Protein AF-A0A840YK85-F1 (afdb_monomer)

Mean predicted aligned error: 8.64 Å

Foldseek 3Di:
DQDLVNQLVVCLQVVLVVDVPSDDDPVVVVVSSVVSVVCVVLPPQDAADPLLLVLLCVLQDAAQAWDQDPVRFTAHQSGDGDPPRDHGHGHDNVVSSVSVRVLLSVLLVLCSVQAGDADSLLSSLSSSVCSVPPSVDVNPDPLSVCRNVVVLVVSLVRLCVQQDDPNHGDPSSNVSSVSSSVSRPDDD

Radius of gyration: 19.39 Å; Cα contacts (8 Å, |Δi|>4): 232; chains: 1; bounding box: 55×37×45 Å

Organism: NCBI:txid643568

Structure (mmCIF, N/CA/C/O backbone):
data_AF-A0A840YK85-F1
#
_entry.id   AF-A0A840YK85-F1
#
loop_
_atom_site.group_PDB
_atom_site.id
_atom_site.type_symbol
_atom_site.label_atom_id
_atom_site.label_alt_id
_atom_site.label_comp_id
_atom_site.label_asym_id
_atom_site.label_entity_id
_atom_site.label_seq_id
_atom_site.pdbx_PDB_ins_code
_atom_site.Cartn_x
_atom_site.Cartn_y
_atom_site.Cartn_z
_atom_site.occupancy
_atom_site.B_iso_or_equiv
_atom_site.auth_seq_id
_atom_site.auth_comp_id
_atom_site.auth_asym_id
_atom_site.auth_atom_id
_atom_site.pdbx_PDB_model_num
ATOM 1 N N . MET A 1 1 ? 10.871 15.500 -0.531 1.00 45.03 1 MET A N 1
ATOM 2 C CA . MET A 1 1 ? 12.024 15.081 -1.355 1.00 45.03 1 MET A CA 1
ATOM 3 C C . MET A 1 1 ? 13.286 15.278 -0.544 1.00 45.03 1 MET A C 1
ATOM 5 O O . MET A 1 1 ? 13.611 16.413 -0.218 1.00 45.03 1 MET A O 1
ATOM 9 N N . THR A 1 2 ? 13.949 14.188 -0.173 1.00 48.25 2 THR A N 1
ATOM 10 C CA . THR A 1 2 ? 15.285 14.245 0.430 1.00 48.25 2 THR A CA 1
ATOM 11 C C . THR A 1 2 ? 16.286 14.537 -0.692 1.00 48.25 2 THR A C 1
ATOM 13 O O . THR A 1 2 ? 16.266 13.845 -1.706 1.00 48.25 2 THR A O 1
ATOM 16 N N . THR A 1 3 ? 17.087 15.595 -0.575 1.00 66.62 3 THR A N 1
ATOM 17 C CA . THR A 1 3 ? 18.032 16.010 -1.630 1.00 66.62 3 THR A CA 1
ATOM 18 C C . THR A 1 3 ? 19.243 15.074 -1.703 1.00 66.62 3 THR A C 1
ATOM 20 O O . THR A 1 3 ? 19.569 14.416 -0.711 1.00 66.62 3 THR A O 1
ATOM 23 N N . ARG A 1 4 ? 19.972 15.068 -2.832 1.00 63.91 4 ARG A N 1
ATOM 24 C CA . ARG A 1 4 ? 21.289 14.416 -2.988 1.00 63.91 4 ARG A CA 1
ATOM 25 C C . ARG A 1 4 ? 22.185 14.570 -1.765 1.00 63.91 4 ARG A C 1
ATOM 27 O O . ARG A 1 4 ? 22.783 13.605 -1.295 1.00 63.91 4 ARG A O 1
ATOM 34 N N . GLN A 1 5 ? 22.253 15.801 -1.261 1.00 63.50 5 GLN A N 1
ATOM 35 C CA . GLN A 1 5 ? 23.094 16.175 -0.135 1.00 63.50 5 GLN A CA 1
ATOM 36 C C . GLN A 1 5 ? 22.594 15.535 1.162 1.00 63.50 5 GLN A C 1
ATOM 38 O O . GLN A 1 5 ? 23.373 14.921 1.877 1.00 63.50 5 GLN A O 1
ATOM 43 N N . GLN A 1 6 ? 21.286 15.580 1.420 1.00 65.19 6 GLN A N 1
ATOM 44 C CA . GLN A 1 6 ? 20.696 14.965 2.610 1.00 65.19 6 GLN A CA 1
ATOM 45 C C . GLN A 1 6 ? 20.844 13.439 2.621 1.00 65.19 6 GLN A C 1
ATOM 47 O O . GLN A 1 6 ? 21.035 12.852 3.684 1.00 65.19 6 GLN A O 1
ATOM 52 N N . PHE A 1 7 ? 20.783 12.786 1.456 1.00 67.69 7 PHE A N 1
ATOM 53 C CA . PHE A 1 7 ? 21.090 11.3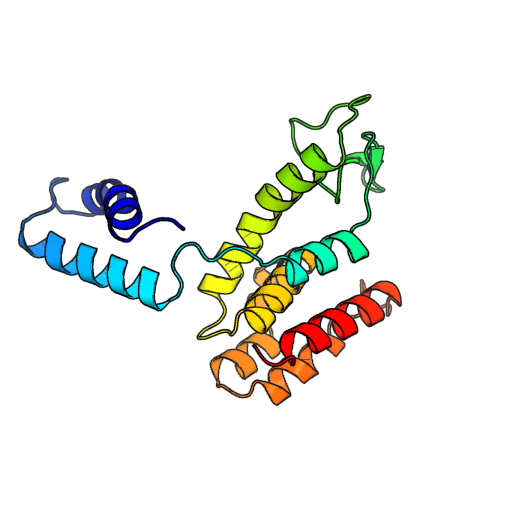62 1.355 1.00 67.69 7 PHE A CA 1
ATOM 54 C C . PHE A 1 7 ? 22.568 11.105 1.654 1.00 67.69 7 PHE A C 1
ATOM 56 O O . PHE A 1 7 ? 22.866 10.321 2.552 1.00 67.69 7 PHE A O 1
ATOM 63 N N . ALA A 1 8 ? 23.485 11.802 0.972 1.00 67.56 8 ALA A N 1
ATOM 64 C CA . ALA A 1 8 ? 24.927 11.664 1.189 1.00 67.56 8 ALA A CA 1
ATOM 65 C C . ALA A 1 8 ? 25.317 11.861 2.669 1.00 67.56 8 ALA A C 1
ATOM 67 O O . ALA A 1 8 ? 26.067 11.055 3.226 1.00 67.56 8 ALA A O 1
ATOM 68 N N . ASP A 1 9 ? 24.732 12.861 3.329 1.00 71.75 9 ASP A N 1
ATOM 69 C CA . ASP A 1 9 ? 24.950 13.151 4.747 1.00 71.75 9 ASP A CA 1
ATOM 70 C C . ASP A 1 9 ? 24.407 12.032 5.661 1.00 71.75 9 ASP A C 1
ATOM 72 O O . ASP A 1 9 ? 25.013 11.718 6.687 1.00 71.75 9 ASP A O 1
ATOM 76 N N . ALA A 1 10 ? 23.304 11.376 5.279 1.00 68.62 10 ALA A N 1
ATOM 77 C CA . ALA A 1 10 ? 22.691 10.287 6.043 1.00 68.62 10 ALA A CA 1
ATOM 78 C C . ALA A 1 10 ? 23.433 8.940 5.919 1.00 68.62 10 ALA A C 1
ATOM 80 O O . ALA A 1 10 ? 23.442 8.150 6.868 1.00 68.62 10 ALA A O 1
ATOM 81 N N . ILE A 1 11 ? 24.060 8.649 4.772 1.00 71.88 11 ILE A N 1
ATOM 82 C CA . ILE A 1 11 ? 24.809 7.395 4.550 1.00 71.88 11 ILE A CA 1
ATOM 83 C C . ILE A 1 11 ? 26.288 7.475 4.944 1.00 71.88 11 ILE A C 1
ATOM 85 O O . ILE A 1 11 ? 26.863 6.446 5.311 1.00 71.88 11 ILE A O 1
ATOM 89 N N . ALA A 1 12 ? 26.906 8.660 4.947 1.00 72.12 12 ALA A N 1
ATOM 90 C CA . ALA A 1 12 ? 28.319 8.821 5.302 1.00 72.12 12 ALA A CA 1
ATOM 91 C C . ALA A 1 12 ? 28.707 8.220 6.679 1.00 72.12 12 ALA A C 1
ATOM 93 O O . ALA A 1 12 ? 29.745 7.558 6.757 1.00 72.12 12 ALA A O 1
ATOM 94 N N . PRO A 1 13 ? 27.903 8.340 7.759 1.00 74.06 13 PRO A N 1
ATOM 95 C CA . PRO A 1 13 ? 28.216 7.703 9.042 1.00 74.06 13 PRO A CA 1
ATOM 96 C C . PRO A 1 13 ? 28.215 6.169 8.980 1.00 74.06 13 PRO A C 1
ATOM 98 O O . PRO A 1 13 ? 29.058 5.528 9.604 1.00 74.06 13 PRO A O 1
ATOM 101 N N . LYS A 1 14 ? 27.302 5.569 8.201 1.00 70.50 14 LYS A N 1
ATOM 102 C CA . LYS A 1 14 ? 27.226 4.109 8.016 1.00 70.50 14 LYS A CA 1
ATOM 103 C C . LYS A 1 14 ? 28.394 3.577 7.190 1.00 70.50 14 LYS A C 1
ATOM 105 O O . LYS A 1 14 ? 28.903 2.503 7.480 1.00 70.50 14 LYS A O 1
ATOM 110 N N . LEU A 1 15 ? 28.851 4.342 6.202 1.00 67.62 15 LEU A N 1
ATOM 111 C CA . LEU A 1 15 ? 30.009 3.973 5.389 1.00 67.62 15 LEU A CA 1
ATOM 112 C C . LEU A 1 15 ? 31.324 4.074 6.177 1.00 67.62 15 LEU A C 1
ATOM 114 O O . LEU A 1 15 ? 32.182 3.212 6.020 1.00 67.62 15 LEU A O 1
ATOM 118 N N . ARG A 1 16 ? 31.454 5.036 7.105 1.00 72.44 16 ARG A N 1
ATOM 119 C CA . ARG A 1 16 ? 32.604 5.108 8.034 1.00 72.44 16 ARG A CA 1
ATOM 120 C C . ARG A 1 16 ? 32.761 3.851 8.887 1.00 72.44 16 ARG A C 1
ATOM 122 O O . ARG A 1 16 ? 33.886 3.449 9.141 1.00 72.44 16 ARG A O 1
ATOM 129 N N . LEU A 1 17 ? 31.659 3.220 9.300 1.00 68.56 17 LEU A N 1
ATOM 130 C CA . LEU A 1 17 ? 31.683 1.971 10.079 1.00 68.56 17 LEU A CA 1
ATOM 131 C C . LEU A 1 17 ? 32.232 0.774 9.288 1.00 68.56 17 LEU A C 1
ATOM 133 O O . LEU A 1 17 ? 32.694 -0.190 9.892 1.00 68.56 17 LEU A O 1
ATOM 137 N N . LEU A 1 18 ? 32.175 0.833 7.957 1.00 64.75 18 LEU A N 1
ATOM 138 C CA . LEU A 1 18 ? 32.652 -0.219 7.058 1.00 64.75 18 LEU A CA 1
ATOM 139 C C . LEU A 1 18 ? 34.063 0.068 6.520 1.00 64.75 18 LEU A C 1
ATOM 141 O O . LEU A 1 18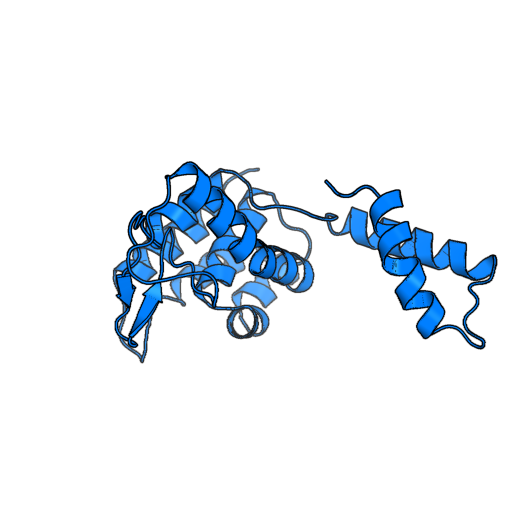 ? 34.715 -0.836 6.002 1.00 64.75 18 LEU A O 1
ATOM 145 N N . ALA A 1 19 ? 34.535 1.313 6.641 1.00 71.88 19 ALA A N 1
ATOM 146 C CA . ALA A 1 19 ? 35.841 1.737 6.161 1.00 71.88 19 ALA A CA 1
ATOM 147 C C . ALA A 1 19 ? 36.972 1.275 7.107 1.00 71.88 19 ALA A C 1
ATOM 149 O O . ALA A 1 19 ? 36.842 1.397 8.333 1.00 71.88 19 ALA A O 1
ATOM 150 N N . PRO A 1 20 ? 38.115 0.797 6.576 1.00 63.25 20 PRO A N 1
ATOM 151 C CA . PRO A 1 20 ? 39.277 0.447 7.388 1.00 63.25 20 PRO A CA 1
ATOM 152 C C . PRO A 1 20 ? 39.722 1.634 8.254 1.00 63.25 20 PRO A C 1
ATOM 154 O O . PRO A 1 20 ? 40.027 2.711 7.752 1.00 63.25 20 PRO A O 1
ATOM 157 N N . GLY A 1 21 ? 39.747 1.456 9.577 1.00 74.31 21 GLY A N 1
ATOM 158 C CA . GLY A 1 21 ? 40.148 2.518 10.509 1.00 74.31 21 GLY A CA 1
ATOM 159 C C . GLY A 1 21 ? 39.108 3.626 10.731 1.00 74.31 21 GLY A C 1
ATOM 160 O O . GLY A 1 21 ? 39.442 4.653 11.323 1.00 74.31 21 GLY A O 1
ATOM 161 N N . GLY A 1 22 ? 37.857 3.442 10.291 1.00 69.31 22 GLY A N 1
ATOM 162 C CA . GLY A 1 22 ? 36.739 4.330 10.631 1.00 69.31 22 GLY A CA 1
ATOM 163 C C . GLY A 1 22 ? 36.721 5.676 9.898 1.00 69.31 22 GLY A C 1
ATOM 164 O O . GLY A 1 22 ? 35.924 6.556 10.239 1.00 69.31 22 GLY A O 1
ATOM 165 N N . LYS A 1 23 ? 37.612 5.873 8.922 1.00 73.25 23 LYS A N 1
ATOM 166 C CA . LYS A 1 23 ? 37.774 7.134 8.192 1.00 73.25 23 LYS A CA 1
ATOM 167 C C . LYS A 1 23 ? 37.450 6.930 6.720 1.00 73.25 23 LYS A C 1
ATOM 169 O O . LYS A 1 23 ? 37.957 6.010 6.098 1.00 73.25 23 LYS A O 1
ATOM 174 N N . LEU A 1 24 ? 36.616 7.820 6.188 1.00 68.94 24 LEU A N 1
ATOM 175 C CA . LEU A 1 24 ? 36.430 7.962 4.747 1.00 68.94 24 LEU A CA 1
ATOM 176 C C . LEU A 1 24 ? 37.553 8.846 4.201 1.00 68.94 24 LEU A C 1
ATOM 178 O O . LEU A 1 24 ? 37.841 9.899 4.781 1.00 68.94 24 LEU A O 1
ATOM 182 N N . HIS A 1 25 ? 38.161 8.421 3.105 1.00 76.25 25 HIS A N 1
ATOM 183 C CA . HIS A 1 25 ? 39.203 9.142 2.387 1.00 76.25 25 HIS A CA 1
ATOM 184 C C . HIS A 1 25 ? 38.617 9.931 1.208 1.00 76.25 25 HIS A C 1
ATOM 186 O O . HIS A 1 25 ? 37.446 9.796 0.851 1.00 76.25 25 HIS A O 1
ATOM 192 N N . SER A 1 26 ? 39.427 10.801 0.601 1.00 67.94 26 SER A N 1
ATOM 193 C CA . SER A 1 26 ? 39.019 11.615 -0.552 1.00 67.94 26 SER A CA 1
ATOM 194 C C . SER A 1 26 ? 38.528 10.777 -1.734 1.00 67.94 26 SER A C 1
ATOM 196 O O . SER A 1 26 ? 37.603 11.200 -2.426 1.00 67.94 26 SER A O 1
ATOM 198 N N . GLU A 1 27 ? 39.092 9.584 -1.943 1.00 71.38 27 GLU A N 1
ATOM 199 C CA . GLU A 1 27 ? 38.625 8.641 -2.964 1.00 71.38 27 GLU A CA 1
ATOM 200 C C . GLU A 1 27 ? 37.209 8.087 -2.703 1.00 71.38 27 GLU A C 1
ATOM 202 O O . GLU A 1 27 ? 36.469 7.839 -3.657 1.00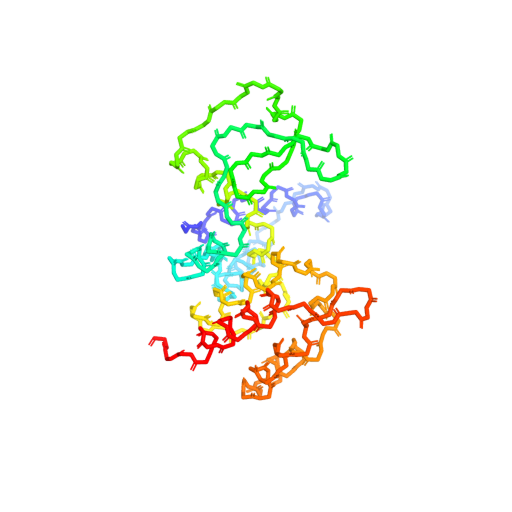 71.38 27 GLU A O 1
ATOM 207 N N . ASP A 1 28 ? 36.771 7.983 -1.443 1.00 70.31 28 ASP A N 1
ATOM 208 C CA . ASP A 1 28 ? 35.446 7.453 -1.082 1.00 70.31 28 ASP A CA 1
ATOM 209 C C . ASP A 1 28 ? 34.313 8.441 -1.395 1.00 70.31 28 ASP A C 1
ATOM 211 O O . ASP A 1 28 ? 33.169 8.049 -1.641 1.00 70.31 28 ASP A O 1
ATOM 215 N N . VAL A 1 29 ? 34.625 9.7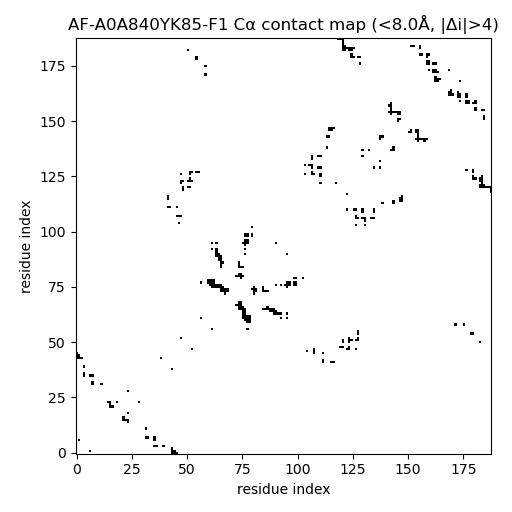41 -1.433 1.00 71.12 29 VAL A N 1
ATOM 216 C CA . VAL A 1 29 ? 33.665 10.807 -1.765 1.00 71.12 29 VAL A CA 1
ATOM 217 C C . VAL A 1 29 ? 33.112 10.622 -3.182 1.00 71.12 29 VAL A C 1
ATOM 219 O O . VAL A 1 29 ? 31.932 10.885 -3.425 1.00 71.12 29 VAL A O 1
ATOM 222 N N . GLY A 1 30 ? 33.928 10.113 -4.112 1.00 74.44 30 GLY A N 1
ATOM 223 C CA . GLY A 1 30 ? 33.489 9.775 -5.467 1.00 74.44 30 GLY A CA 1
ATOM 224 C C . GLY A 1 30 ? 32.428 8.671 -5.479 1.00 74.44 30 GLY A C 1
ATOM 225 O O . GLY A 1 30 ? 31.398 8.814 -6.139 1.00 74.44 30 GLY A O 1
ATOM 226 N N . LEU A 1 31 ? 32.633 7.615 -4.687 1.00 70.88 31 LEU A N 1
ATOM 227 C CA . LEU A 1 31 ? 31.691 6.502 -4.562 1.00 70.88 31 LEU A CA 1
ATOM 228 C C . LEU A 1 31 ? 30.388 6.934 -3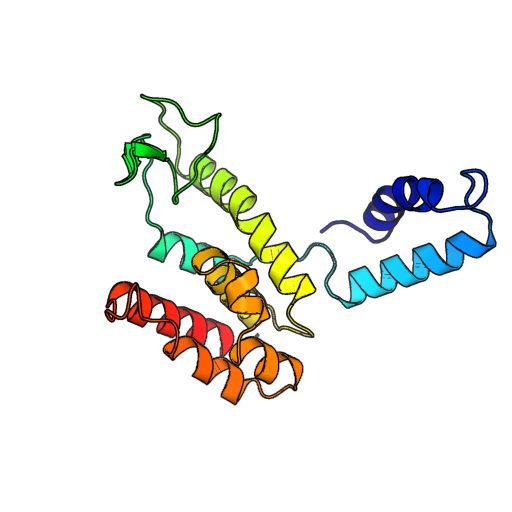.876 1.00 70.88 31 LEU A C 1
ATOM 230 O O . LEU A 1 31 ? 29.309 6.575 -4.338 1.00 70.88 31 LEU A O 1
ATOM 234 N N . ILE A 1 32 ? 30.460 7.748 -2.818 1.00 71.75 32 ILE A N 1
ATOM 235 C CA . ILE A 1 32 ? 29.273 8.293 -2.133 1.00 71.75 32 ILE A CA 1
ATOM 236 C C . ILE A 1 32 ? 28.427 9.125 -3.094 1.00 71.75 32 ILE A C 1
ATOM 238 O O . ILE A 1 32 ? 27.208 8.975 -3.136 1.00 71.75 32 ILE A O 1
ATOM 242 N N . ASN A 1 33 ? 29.073 9.962 -3.904 1.00 70.06 33 ASN A N 1
ATOM 243 C CA . ASN A 1 33 ? 28.393 10.761 -4.914 1.00 70.06 33 ASN A CA 1
ATOM 244 C C . ASN A 1 33 ? 27.756 9.900 -6.007 1.00 70.06 33 ASN A C 1
ATOM 246 O O . ASN A 1 33 ? 26.624 10.178 -6.394 1.00 70.06 33 ASN A O 1
ATOM 250 N N . GLN A 1 34 ? 28.428 8.839 -6.462 1.00 72.00 34 GLN A N 1
ATOM 251 C CA . GLN A 1 34 ? 27.844 7.880 -7.404 1.00 72.00 34 GLN A CA 1
ATOM 252 C C . GLN A 1 34 ? 26.662 7.120 -6.792 1.00 72.00 34 GLN A C 1
ATOM 254 O O . GLN A 1 34 ? 25.645 6.943 -7.454 1.00 72.00 34 GLN A O 1
ATOM 259 N N . LEU A 1 35 ? 26.750 6.705 -5.527 1.00 68.94 35 LEU A N 1
ATOM 260 C CA . LEU A 1 35 ? 25.651 6.049 -4.817 1.00 68.94 35 LEU A CA 1
ATOM 261 C C . LEU A 1 35 ? 24.462 6.994 -4.616 1.00 68.94 35 LEU A C 1
ATOM 263 O O . LEU A 1 35 ? 23.324 6.570 -4.798 1.00 68.94 35 LEU A O 1
ATOM 267 N N . ALA A 1 36 ? 24.710 8.265 -4.296 1.00 68.06 36 ALA A N 1
ATOM 268 C CA . ALA A 1 36 ? 23.675 9.290 -4.212 1.00 68.06 36 ALA A CA 1
ATOM 269 C C . ALA A 1 36 ? 23.015 9.536 -5.576 1.00 68.06 36 ALA A C 1
ATOM 271 O O . ALA A 1 36 ? 21.794 9.562 -5.660 1.00 68.06 36 ALA A O 1
ATOM 272 N N . GLU A 1 37 ? 23.794 9.615 -6.657 1.00 65.44 37 GLU A N 1
ATOM 273 C CA . GLU A 1 37 ? 23.257 9.725 -8.019 1.00 65.44 37 GLU A CA 1
ATOM 274 C C . GLU A 1 37 ? 22.459 8.493 -8.438 1.00 65.44 37 GLU A C 1
ATOM 276 O O . GLU A 1 37 ? 21.434 8.626 -9.099 1.00 65.44 37 GLU A O 1
ATOM 281 N N . LEU A 1 38 ? 22.904 7.290 -8.074 1.00 63.69 38 LEU A N 1
ATOM 282 C CA . LEU A 1 38 ? 22.164 6.056 -8.334 1.00 63.69 38 LEU A CA 1
ATOM 283 C C . LEU A 1 38 ? 20.868 6.005 -7.522 1.00 63.69 38 LEU A C 1
ATOM 285 O O . LEU A 1 38 ? 19.853 5.550 -8.042 1.00 63.69 38 LEU A O 1
ATOM 289 N N . TRP A 1 39 ? 20.887 6.487 -6.280 1.00 62.50 39 TRP A N 1
ATOM 290 C CA . TRP A 1 39 ? 19.706 6.605 -5.430 1.00 62.50 39 TRP A CA 1
ATOM 291 C C . TRP A 1 39 ? 18.708 7.629 -5.990 1.00 62.50 39 TRP A C 1
ATOM 293 O O . TRP A 1 39 ? 17.529 7.311 -6.123 1.00 62.50 39 TRP A O 1
ATOM 303 N N . GLU A 1 40 ? 19.168 8.802 -6.429 1.00 62.06 40 GLU A N 1
ATOM 304 C CA . GLU A 1 40 ? 18.327 9.804 -7.097 1.00 62.06 40 GLU A CA 1
ATOM 305 C C . GLU A 1 40 ? 17.788 9.302 -8.441 1.00 62.06 40 GLU A C 1
ATOM 307 O O . GLU A 1 40 ? 16.592 9.414 -8.700 1.00 62.06 40 GLU A O 1
ATOM 312 N N . LYS A 1 41 ? 18.628 8.670 -9.273 1.00 58.34 41 LYS A N 1
ATOM 313 C CA . LYS A 1 41 ? 18.212 8.067 -10.554 1.00 58.34 41 LYS A CA 1
ATOM 314 C C . LYS A 1 41 ? 17.215 6.924 -10.371 1.00 58.34 41 LYS A C 1
ATOM 316 O O . LYS A 1 41 ? 16.407 6.685 -11.262 1.00 58.34 41 LYS A O 1
ATOM 321 N N . ARG A 1 42 ? 17.262 6.220 -9.237 1.00 60.47 42 ARG A N 1
ATOM 322 C CA . ARG A 1 42 ? 16.264 5.209 -8.848 1.00 60.47 42 ARG A CA 1
ATOM 323 C C . ARG A 1 42 ? 15.012 5.806 -8.196 1.00 60.47 42 ARG A C 1
ATOM 325 O O . ARG A 1 42 ? 14.091 5.051 -7.903 1.00 60.47 42 ARG A O 1
ATOM 332 N N . GLY A 1 43 ? 14.949 7.127 -8.016 1.00 53.12 43 GLY A N 1
ATOM 333 C CA . GLY A 1 43 ? 13.752 7.848 -7.579 1.00 53.12 43 GLY A CA 1
ATOM 334 C C . GLY A 1 43 ? 13.855 8.566 -6.232 1.00 53.12 43 GLY A C 1
ATOM 335 O O . GLY A 1 43 ? 12.865 9.159 -5.813 1.00 53.12 43 GLY A O 1
ATOM 336 N N . GLY A 1 44 ? 15.004 8.552 -5.549 1.00 61.25 44 GLY A N 1
ATOM 337 C CA . GLY A 1 44 ? 15.153 9.175 -4.228 1.00 61.25 44 GLY A CA 1
ATOM 338 C C . GLY A 1 44 ? 14.098 8.697 -3.212 1.00 61.25 44 GLY A C 1
ATOM 339 O O . GLY A 1 44 ? 13.525 7.620 -3.365 1.00 61.25 44 GLY A O 1
ATOM 340 N N . SER A 1 45 ? 13.794 9.493 -2.176 1.00 67.12 45 SER A N 1
ATOM 341 C CA . SER A 1 45 ? 12.581 9.298 -1.356 1.00 67.12 45 SER A CA 1
ATOM 342 C C . SER A 1 45 ? 11.363 9.666 -2.200 1.00 67.12 45 SER A C 1
ATOM 344 O O . SER A 1 45 ? 10.871 10.799 -2.138 1.00 67.12 45 SER A O 1
ATOM 346 N N . ARG A 1 46 ? 10.925 8.728 -3.039 1.00 83.94 46 ARG A N 1
ATOM 347 C CA . ARG A 1 46 ? 9.643 8.803 -3.728 1.00 83.94 46 ARG A CA 1
ATOM 348 C C . ARG A 1 46 ? 8.550 8.419 -2.748 1.00 83.94 46 ARG A C 1
ATOM 350 O O . ARG A 1 46 ? 8.626 7.365 -2.124 1.00 83.94 46 ARG A O 1
ATOM 357 N N . HIS A 1 47 ? 7.549 9.279 -2.649 1.00 90.50 47 HIS A N 1
ATOM 358 C CA . HIS A 1 47 ? 6.382 9.049 -1.815 1.00 90.50 47 HIS A CA 1
ATOM 359 C C . HIS A 1 47 ? 5.167 8.787 -2.682 1.00 90.50 47 HIS A C 1
ATOM 361 O O . HIS A 1 47 ? 5.087 9.279 -3.810 1.00 90.50 47 HIS A O 1
ATOM 367 N N . ILE A 1 48 ? 4.234 8.020 -2.137 1.00 94.12 48 ILE A N 1
ATOM 368 C CA . ILE A 1 48 ? 2.961 7.733 -2.769 1.00 94.12 48 ILE A CA 1
ATOM 369 C C . ILE A 1 48 ? 2.214 9.043 -3.065 1.00 94.12 48 ILE A C 1
ATOM 371 O O . ILE A 1 48 ? 2.148 9.971 -2.247 1.00 94.12 48 ILE A O 1
ATOM 375 N N . GLY A 1 49 ? 1.657 9.126 -4.266 1.00 93.62 49 GLY A N 1
ATOM 376 C CA . GLY A 1 49 ? 0.807 10.213 -4.706 1.00 93.62 49 GLY A CA 1
ATOM 377 C C . GLY A 1 49 ? -0.588 10.158 -4.085 1.00 93.62 49 GLY A C 1
ATOM 378 O O . GLY A 1 49 ? -0.969 9.248 -3.342 1.00 93.62 49 GLY A O 1
ATOM 379 N N . LYS A 1 50 ? -1.398 11.172 -4.407 1.00 95.38 50 LYS A N 1
ATOM 380 C CA . LYS A 1 50 ? -2.786 11.259 -3.930 1.00 95.38 50 LYS A CA 1
ATOM 381 C C . LYS A 1 50 ? -3.626 10.071 -4.407 1.00 95.38 50 LYS A C 1
ATOM 383 O O . LYS A 1 50 ? -4.415 9.549 -3.630 1.00 95.38 50 LYS A O 1
ATOM 388 N N . ALA A 1 51 ? -3.447 9.643 -5.658 1.00 96.38 51 ALA A N 1
ATOM 389 C CA . ALA A 1 51 ? -4.219 8.547 -6.237 1.00 96.38 51 ALA A CA 1
ATOM 390 C C . ALA A 1 51 ? -3.971 7.228 -5.492 1.00 96.38 51 ALA A C 1
ATOM 392 O O . ALA A 1 51 ? -4.929 6.538 -5.148 1.00 96.38 51 ALA A O 1
ATOM 393 N N . GLY A 1 52 ? -2.708 6.912 -5.191 1.00 97.19 52 GLY A N 1
ATOM 394 C CA . GLY A 1 52 ? -2.362 5.749 -4.379 1.00 97.19 52 GLY A CA 1
ATOM 395 C C . GLY A 1 52 ? -2.902 5.829 -2.950 1.00 97.19 52 GLY A C 1
ATOM 396 O O . GLY A 1 52 ? -3.482 4.860 -2.465 1.00 97.19 52 GLY A O 1
ATOM 397 N N . LEU A 1 53 ? -2.779 6.984 -2.285 1.00 96.75 53 LEU A N 1
ATOM 398 C CA . LEU A 1 53 ? -3.310 7.156 -0.925 1.00 96.75 53 LEU A CA 1
ATOM 399 C C . LEU A 1 53 ? -4.824 7.003 -0.865 1.00 96.75 53 LEU A C 1
ATOM 401 O O . LEU A 1 53 ? -5.324 6.284 -0.005 1.00 96.75 53 LEU A O 1
ATOM 405 N N . ASP A 1 54 ? -5.553 7.646 -1.776 1.00 97.31 54 ASP A N 1
ATOM 406 C CA . ASP A 1 54 ? -7.011 7.537 -1.837 1.00 97.31 54 ASP A CA 1
ATOM 407 C C . ASP A 1 54 ? -7.445 6.081 -2.060 1.00 97.31 54 ASP A C 1
ATOM 409 O O . ASP A 1 54 ? -8.422 5.627 -1.463 1.00 97.31 54 ASP A O 1
ATOM 413 N N . LEU A 1 55 ? -6.686 5.334 -2.872 1.00 97.25 55 LEU A N 1
ATOM 414 C CA . LEU A 1 55 ? -6.918 3.913 -3.098 1.00 97.25 55 LEU A CA 1
ATOM 415 C C . LEU A 1 55 ? -6.790 3.114 -1.799 1.00 97.25 55 LEU A C 1
ATOM 417 O O . LEU A 1 55 ? -7.688 2.344 -1.470 1.00 97.25 55 LEU A O 1
ATOM 421 N N . ILE A 1 56 ? -5.711 3.320 -1.037 1.00 97.94 56 ILE A N 1
ATOM 422 C CA . ILE A 1 56 ? -5.504 2.633 0.245 1.00 97.94 56 ILE A CA 1
ATOM 423 C C . ILE A 1 56 ? -6.630 2.998 1.217 1.00 97.94 56 ILE A C 1
ATOM 425 O O . ILE A 1 56 ? -7.308 2.108 1.727 1.00 97.94 56 ILE A O 1
ATOM 429 N N . LYS A 1 57 ? -6.919 4.292 1.394 1.00 97.75 57 LYS A N 1
ATOM 430 C CA . LYS A 1 57 ? -7.998 4.771 2.274 1.00 97.75 57 LYS A CA 1
ATOM 431 C C . LYS A 1 57 ? -9.349 4.136 1.952 1.00 97.75 57 LYS A C 1
ATOM 433 O O . LYS A 1 57 ? -10.082 3.753 2.864 1.00 97.75 57 LYS A O 1
ATOM 438 N N . GLN A 1 58 ? -9.672 4.005 0.663 1.00 96.50 58 GLN A N 1
ATOM 439 C CA . GLN A 1 58 ? -10.913 3.384 0.205 1.00 96.50 58 GLN A CA 1
ATOM 440 C C . GLN A 1 58 ? -11.041 1.925 0.671 1.00 96.50 58 GLN A C 1
ATOM 442 O O . GLN A 1 58 ? -12.153 1.490 0.976 1.00 96.50 58 GLN A O 1
ATOM 447 N N . PHE A 1 59 ? -9.941 1.166 0.694 1.00 96.56 59 PHE A N 1
ATOM 448 C CA . PHE A 1 59 ? -9.967 -0.263 1.013 1.00 96.56 59 PHE A CA 1
ATOM 449 C C . PHE A 1 59 ? -9.706 -0.585 2.487 1.00 96.56 59 PHE A C 1
ATOM 451 O O . PHE A 1 59 ? -10.254 -1.579 2.958 1.00 96.56 59 PHE A O 1
ATOM 458 N N . GLU A 1 60 ? -8.934 0.229 3.210 1.00 95.00 60 GLU A N 1
ATOM 459 C CA . GLU A 1 60 ? -8.702 0.033 4.652 1.00 95.00 60 GLU A CA 1
ATOM 460 C C . GLU A 1 60 ? -9.885 0.538 5.498 1.00 95.00 60 GLU A C 1
ATOM 462 O O . GLU A 1 60 ? -10.263 -0.075 6.495 1.00 95.00 60 GLU A O 1
ATOM 467 N N . GLY A 1 61 ? -10.530 1.628 5.065 1.00 93.44 61 GLY A N 1
ATOM 468 C CA . GLY A 1 61 ? -11.629 2.261 5.794 1.00 93.44 61 GLY A CA 1
ATOM 469 C C . GLY A 1 61 ? -11.173 3.041 7.035 1.00 93.44 61 GLY A C 1
ATOM 470 O O . GLY A 1 61 ? -10.167 2.735 7.663 1.00 93.44 61 GLY A O 1
ATOM 471 N N . LEU A 1 62 ? -11.926 4.085 7.397 1.00 97.50 62 LEU A N 1
ATOM 472 C CA . LEU A 1 62 ? -11.561 5.009 8.477 1.00 97.50 62 LEU A CA 1
ATOM 473 C C . LEU A 1 62 ? -12.265 4.677 9.802 1.00 97.50 62 LEU A C 1
ATOM 475 O O . LEU A 1 62 ? -13.497 4.581 9.872 1.00 97.50 62 LEU A O 1
ATOM 479 N N . ARG A 1 63 ? -11.487 4.587 10.887 1.00 97.81 63 ARG A N 1
ATOM 480 C CA . ARG A 1 63 ? -11.966 4.445 12.271 1.00 97.81 63 ARG A CA 1
ATOM 481 C C . ARG A 1 63 ? -11.306 5.472 13.191 1.00 97.81 63 ARG A C 1
ATOM 483 O O . ARG A 1 63 ? -10.197 5.284 13.671 1.00 97.81 63 ARG A O 1
ATOM 490 N N . LEU A 1 64 ? -12.020 6.555 13.491 1.00 98.19 64 LEU A N 1
ATOM 491 C CA . LEU A 1 64 ? -11.497 7.660 14.311 1.00 98.19 64 LEU A CA 1
ATOM 492 C C . LEU A 1 64 ? -11.411 7.361 15.812 1.00 98.19 64 LEU A C 1
ATOM 494 O O . LEU A 1 64 ? -10.796 8.122 16.550 1.00 98.19 64 LEU A O 1
ATOM 498 N N . LYS A 1 65 ? -12.024 6.271 16.278 1.00 98.25 65 LYS A N 1
ATOM 499 C CA . LYS A 1 65 ? -11.948 5.812 17.666 1.00 98.25 65 LYS A CA 1
ATOM 500 C C . LYS A 1 65 ? -11.250 4.461 17.702 1.00 98.25 65 LYS A C 1
ATOM 502 O O . LYS A 1 65 ? -11.604 3.586 16.911 1.00 98.25 65 LYS A O 1
ATOM 507 N N . ALA A 1 66 ? -10.311 4.300 18.632 1.00 97.94 66 ALA A N 1
ATOM 508 C CA . ALA A 1 66 ? -9.607 3.039 18.821 1.00 97.94 66 ALA A CA 1
ATOM 509 C C . ALA A 1 66 ? -10.594 1.893 19.096 1.00 97.94 66 ALA A C 1
ATOM 511 O O . ALA A 1 66 ? -11.519 2.033 19.906 1.00 97.94 66 ALA A O 1
ATOM 512 N N . TYR A 1 67 ? -10.381 0.763 18.431 1.00 97.44 67 TYR A N 1
ATOM 513 C CA . TYR A 1 67 ? -11.164 -0.462 18.575 1.00 97.44 67 TYR A CA 1
ATOM 514 C C . TYR A 1 67 ? -10.229 -1.670 18.647 1.00 97.44 67 TYR A C 1
ATOM 516 O O . TYR A 1 67 ? -9.053 -1.557 18.315 1.00 97.44 67 TYR A O 1
ATOM 524 N N . GLN A 1 68 ? -10.741 -2.811 19.102 1.00 96.88 68 GLN A N 1
ATOM 525 C CA . GLN A 1 68 ? -10.015 -4.073 18.997 1.00 96.88 68 GLN A CA 1
ATOM 526 C C . GLN A 1 68 ? -10.423 -4.782 17.709 1.00 96.88 68 GLN A C 1
ATOM 528 O O . GLN A 1 68 ? -11.619 -4.935 17.445 1.00 96.88 68 GLN A O 1
ATOM 533 N N . ASP A 1 69 ? -9.442 -5.190 16.910 1.00 94.44 69 ASP A N 1
ATOM 534 C CA . ASP A 1 69 ? -9.675 -6.040 15.746 1.00 94.44 69 ASP A CA 1
ATOM 535 C C . ASP A 1 69 ? -10.100 -7.469 16.151 1.00 94.44 69 ASP A C 1
ATOM 537 O O . ASP A 1 69 ? -10.279 -7.791 17.329 1.00 94.44 69 ASP A O 1
ATOM 541 N N . THR A 1 70 ? -10.273 -8.360 15.171 1.00 91.56 70 THR A N 1
ATOM 542 C CA . THR A 1 70 ? -10.658 -9.760 15.428 1.00 91.56 70 THR A CA 1
ATOM 543 C C . THR A 1 70 ? -9.608 -10.556 16.209 1.00 91.56 70 THR A C 1
ATOM 545 O O . THR A 1 70 ? -9.937 -11.607 16.753 1.00 91.56 70 THR A O 1
ATOM 548 N N . GLY A 1 71 ? -8.360 -10.079 16.262 1.00 91.75 71 GLY A N 1
ATOM 549 C CA . GLY A 1 71 ? -7.264 -10.656 17.040 1.00 91.75 71 GLY A CA 1
ATOM 550 C C . GLY A 1 71 ? -7.093 -10.035 18.431 1.00 91.75 71 GLY A C 1
ATOM 551 O O . GLY A 1 71 ? -6.232 -10.479 19.188 1.00 91.75 71 GLY A O 1
ATOM 552 N N . GLY A 1 72 ? -7.898 -9.030 18.792 1.00 93.88 72 GLY A N 1
ATOM 553 C CA . GLY A 1 72 ? -7.806 -8.326 20.071 1.00 93.88 72 GLY A CA 1
ATOM 554 C C . GLY A 1 72 ? -6.753 -7.211 20.111 1.00 93.88 72 GLY A C 1
ATOM 555 O O . GLY A 1 72 ? -6.501 -6.664 21.190 1.00 93.88 72 GLY A O 1
ATOM 556 N N . VAL A 1 73 ? -6.150 -6.853 18.973 1.00 97.06 73 VAL A N 1
ATOM 557 C CA . VAL A 1 73 ? -5.138 -5.792 18.865 1.00 97.06 73 VAL A CA 1
ATOM 558 C C . VAL A 1 73 ? -5.827 -4.432 18.788 1.00 97.06 73 VAL A C 1
ATOM 560 O O . VAL A 1 73 ? -6.836 -4.278 18.106 1.00 97.06 73 VAL A O 1
ATOM 563 N N . TRP A 1 74 ? -5.298 -3.438 19.509 1.00 97.69 74 TRP A N 1
ATOM 564 C CA . TRP A 1 74 ? -5.801 -2.067 19.432 1.00 97.69 74 TRP A CA 1
ATOM 565 C C . TRP A 1 74 ? -5.427 -1.423 18.095 1.00 97.69 74 TRP A C 1
ATOM 567 O O . TRP A 1 74 ? -4.247 -1.302 17.766 1.00 97.69 74 TRP A O 1
ATOM 577 N N . THR A 1 75 ? -6.447 -0.968 17.370 1.00 97.69 75 THR A N 1
ATOM 578 C CA . THR A 1 75 ? -6.350 -0.419 16.015 1.00 97.69 75 THR A CA 1
ATOM 579 C C . THR A 1 75 ? -7.080 0.921 15.918 1.00 97.69 75 THR A C 1
ATOM 581 O O . THR A 1 75 ? -8.125 1.116 16.549 1.00 97.69 75 THR A O 1
ATOM 584 N N . ILE A 1 76 ? -6.557 1.860 15.126 1.00 98.44 76 ILE A N 1
ATOM 585 C CA . ILE A 1 76 ? -7.168 3.176 14.878 1.00 98.44 76 ILE A CA 1
ATOM 586 C C . ILE A 1 76 ? -6.845 3.688 13.462 1.00 98.44 76 ILE A C 1
ATOM 588 O O . ILE A 1 76 ? -5.965 3.168 12.784 1.00 98.44 76 ILE A O 1
ATOM 592 N N . GLY A 1 77 ? -7.562 4.702 12.980 1.00 98.12 77 GLY A N 1
ATOM 593 C CA . GLY A 1 77 ? -7.317 5.316 11.676 1.00 98.12 77 GLY A CA 1
ATOM 594 C C . GLY A 1 77 ? -7.642 4.360 10.531 1.00 98.12 77 GLY A C 1
ATOM 595 O O . GLY A 1 77 ? -8.748 3.820 10.488 1.00 98.12 77 GLY A O 1
ATOM 596 N N . TYR A 1 78 ? -6.684 4.168 9.625 1.00 97.62 78 TYR A N 1
ATOM 597 C CA . TYR A 1 78 ? -6.767 3.252 8.481 1.00 97.62 78 TYR A CA 1
ATOM 598 C C . TYR A 1 78 ? -6.038 1.931 8.765 1.00 97.62 78 TYR A C 1
ATOM 600 O O . TYR A 1 78 ? -5.189 1.504 7.990 1.00 97.62 78 TYR A O 1
ATOM 608 N N . GLY A 1 79 ? -6.325 1.315 9.914 1.00 95.94 79 GLY A N 1
ATOM 609 C CA . GLY A 1 79 ? -5.686 0.058 10.315 1.00 95.94 79 GLY A CA 1
ATOM 610 C C . GLY A 1 79 ? -4.365 0.214 11.078 1.00 95.94 79 GLY A C 1
ATOM 611 O O . GLY A 1 79 ? -3.673 -0.779 11.278 1.00 95.94 79 GLY A O 1
ATOM 612 N N . HIS A 1 80 ? -4.026 1.422 11.540 1.00 97.31 80 HIS A N 1
ATOM 613 C CA . HIS A 1 80 ? -2.811 1.670 12.315 1.00 97.31 80 HIS A CA 1
ATOM 614 C C . HIS A 1 80 ? -2.846 0.909 13.647 1.00 97.31 80 HIS A C 1
ATOM 616 O O . HIS A 1 80 ? -3.843 0.961 14.378 1.00 97.31 80 HIS A O 1
ATOM 622 N N . THR A 1 81 ? -1.746 0.231 13.973 1.00 96.00 81 THR A N 1
ATOM 623 C CA . THR A 1 81 ? -1.547 -0.497 15.233 1.00 96.00 81 THR A CA 1
ATOM 624 C C . THR A 1 81 ? -0.173 -0.170 15.801 1.00 96.00 81 THR A C 1
ATOM 626 O O . THR A 1 81 ? 0.765 0.108 15.059 1.00 96.00 81 THR A O 1
ATOM 629 N N . GLY A 1 82 ? -0.037 -0.231 17.123 1.00 92.56 82 GLY A N 1
ATOM 630 C CA . GLY A 1 82 ? 1.225 0.099 17.769 1.00 92.56 82 GLY A CA 1
ATOM 631 C C . GLY A 1 82 ? 1.098 0.240 19.281 1.00 92.56 82 GLY A C 1
ATOM 632 O O . GLY A 1 82 ? -0.012 0.274 19.824 1.00 92.56 82 GLY A O 1
ATOM 633 N N . PRO A 1 83 ? 2.231 0.311 20.001 1.00 92.06 83 PRO A N 1
ATOM 634 C CA . PRO A 1 83 ? 2.232 0.515 21.446 1.00 92.06 83 PRO A CA 1
ATOM 635 C C . PRO A 1 83 ? 1.643 1.873 21.854 1.00 92.06 83 PRO A C 1
ATOM 637 O O . PRO A 1 83 ? 1.293 2.048 23.019 1.00 92.06 83 PRO A O 1
ATOM 640 N N . ASP A 1 84 ? 1.529 2.820 20.934 1.00 93.69 84 ASP A N 1
ATOM 641 C CA . ASP A 1 84 ? 0.933 4.143 21.092 1.00 93.69 84 ASP A CA 1
ATOM 642 C C . ASP A 1 84 ? -0.603 4.145 20.966 1.00 93.69 84 ASP A C 1
ATOM 644 O O . ASP A 1 84 ? -1.250 5.045 21.504 1.00 93.69 84 ASP A O 1
ATOM 648 N N . VAL A 1 85 ? -1.211 3.107 20.378 1.00 96.94 85 VAL A N 1
ATOM 649 C CA . VAL A 1 85 ? -2.675 2.983 20.289 1.00 96.94 85 VAL A CA 1
ATOM 650 C C . VAL A 1 85 ? -3.242 2.443 21.601 1.00 96.94 85 VAL A C 1
ATOM 652 O O . VAL A 1 85 ? -2.932 1.329 22.032 1.00 96.94 85 VAL A O 1
ATOM 655 N N . LYS A 1 86 ? -4.096 3.236 22.260 1.00 95.44 86 LYS A N 1
ATOM 656 C CA . LYS A 1 86 ? -4.658 2.923 23.586 1.00 95.44 86 LYS A CA 1
ATOM 657 C C . LYS A 1 86 ? -6.193 2.911 23.603 1.00 95.44 86 LYS A C 1
ATOM 659 O O . LYS A 1 86 ? -6.820 3.651 22.840 1.00 95.44 86 LYS A O 1
ATOM 664 N N . PRO A 1 87 ? -6.813 2.131 24.516 1.00 96.69 87 PRO A N 1
ATOM 665 C CA . PRO A 1 87 ? -8.255 2.174 24.733 1.00 96.69 87 PRO A CA 1
ATOM 666 C C . PRO A 1 87 ? -8.755 3.605 24.957 1.00 96.69 87 PRO A C 1
ATOM 668 O O . PRO A 1 87 ? -8.176 4.359 25.736 1.00 96.69 87 PRO A O 1
ATOM 671 N N . GLY A 1 88 ? -9.854 3.969 24.294 1.00 96.56 88 GLY A N 1
ATOM 672 C CA . GLY A 1 88 ? -10.488 5.283 24.450 1.00 96.56 88 GLY A CA 1
ATOM 673 C C . GLY A 1 88 ? -9.866 6.414 23.627 1.00 96.56 88 GLY A C 1
ATOM 674 O O . GLY A 1 88 ? -10.434 7.504 23.607 1.00 96.56 88 GLY A O 1
ATOM 675 N N . MET A 1 89 ? -8.764 6.166 22.912 1.00 97.88 89 MET A N 1
ATOM 676 C CA . MET A 1 89 ? -8.158 7.146 22.012 1.00 97.88 89 MET A CA 1
ATOM 677 C C . MET A 1 89 ? -9.114 7.523 20.870 1.00 97.88 89 MET A C 1
ATOM 679 O O . MET A 1 89 ? -9.801 6.669 20.298 1.00 97.88 89 MET A O 1
ATOM 683 N N . VAL A 1 90 ? -9.145 8.816 20.546 1.00 98.31 90 VAL A N 1
ATOM 684 C CA . VAL A 1 90 ? -9.891 9.392 19.424 1.00 98.31 90 VAL A CA 1
ATOM 685 C C . VAL A 1 90 ? -8.952 10.311 18.656 1.00 98.31 90 VAL A C 1
ATOM 687 O O . VAL A 1 90 ? -8.229 11.093 19.270 1.00 98.31 90 VAL A O 1
ATOM 690 N N . ILE A 1 91 ? -8.974 10.216 17.331 1.00 98.06 91 ILE A N 1
ATOM 691 C CA . ILE A 1 91 ? -8.162 11.036 16.430 1.00 98.06 91 ILE A CA 1
ATOM 692 C C . ILE A 1 91 ? -9.038 11.774 15.420 1.00 98.06 91 ILE A C 1
ATOM 694 O O . ILE A 1 91 ? -10.191 11.412 15.186 1.00 98.06 91 ILE A O 1
ATOM 698 N N . THR A 1 92 ? -8.486 12.819 14.816 1.00 98.31 92 THR A N 1
ATOM 699 C CA . THR A 1 92 ? -9.074 13.483 13.650 1.00 98.31 92 THR A CA 1
ATOM 700 C C . THR A 1 92 ? -8.733 12.727 12.366 1.00 98.31 92 THR A C 1
ATOM 702 O O . THR A 1 92 ? -7.813 11.910 12.332 1.00 98.31 92 THR A O 1
ATOM 705 N N . GLU A 1 93 ? -9.447 13.017 11.279 1.00 97.19 93 GLU A N 1
ATOM 706 C CA . GLU A 1 93 ? -9.115 12.465 9.959 1.00 97.19 93 GLU A CA 1
ATOM 707 C C . GLU A 1 93 ? -7.708 12.879 9.503 1.00 97.19 93 GLU A C 1
ATOM 709 O O . GLU A 1 93 ? -6.970 12.051 8.985 1.00 97.19 93 GLU A O 1
ATOM 714 N N . ALA A 1 94 ? -7.284 14.115 9.790 1.00 95.44 94 ALA A N 1
ATOM 715 C CA . ALA A 1 94 ? -5.927 14.572 9.488 1.00 95.44 94 ALA A CA 1
ATOM 716 C C . ALA A 1 94 ? -4.859 13.755 10.237 1.00 95.44 94 ALA A C 1
ATOM 718 O O . ALA A 1 94 ? -3.862 13.353 9.651 1.00 95.44 94 ALA A O 1
ATOM 719 N N . GLN A 1 95 ? -5.097 13.438 11.513 1.00 96.12 95 GLN A N 1
ATOM 720 C CA . GLN A 1 95 ? -4.205 12.560 12.274 1.00 96.12 95 GLN A CA 1
ATOM 721 C C . GLN A 1 95 ? -4.206 11.126 11.724 1.00 96.12 95 GLN A C 1
ATOM 723 O O . GLN A 1 95 ? -3.156 10.495 11.675 1.00 96.12 95 GLN A O 1
ATOM 728 N N . ALA A 1 96 ? -5.358 10.607 11.286 1.00 97.69 96 ALA A N 1
ATOM 729 C CA . ALA A 1 96 ? -5.432 9.294 10.645 1.00 97.69 96 ALA A CA 1
ATOM 730 C C . ALA A 1 96 ? -4.657 9.260 9.318 1.00 97.69 96 ALA A C 1
ATOM 732 O O . ALA A 1 96 ? -3.990 8.272 9.018 1.00 97.69 96 ALA A O 1
ATOM 733 N N . ASP A 1 97 ? -4.718 10.342 8.545 1.00 93.44 97 ASP A N 1
ATOM 734 C CA . ASP A 1 97 ? -3.948 10.514 7.316 1.00 93.44 97 ASP A CA 1
ATOM 735 C C . ASP A 1 97 ? -2.438 10.559 7.589 1.00 93.44 97 ASP A C 1
ATOM 737 O O . ASP A 1 97 ? -1.665 9.939 6.856 1.00 93.44 97 ASP A O 1
ATOM 741 N N . ASP A 1 98 ? -2.014 11.256 8.645 1.00 92.81 98 ASP A N 1
ATOM 742 C CA . ASP A 1 98 ? -0.609 11.322 9.053 1.00 92.81 98 ASP A CA 1
ATOM 743 C C . ASP A 1 98 ? -0.078 9.959 9.514 1.00 92.81 98 ASP A C 1
ATOM 745 O O . ASP A 1 98 ? 1.054 9.605 9.180 1.00 92.81 98 ASP A O 1
ATOM 749 N N . LEU A 1 99 ? -0.887 9.181 10.243 1.00 94.75 99 LEU A N 1
ATOM 750 C CA . LEU A 1 99 ? -0.555 7.800 10.613 1.00 94.75 99 LEU A CA 1
ATOM 751 C C . LEU A 1 99 ? -0.435 6.915 9.371 1.00 94.75 99 LEU A C 1
ATOM 753 O O . LEU A 1 99 ? 0.576 6.243 9.191 1.00 94.75 99 LEU A O 1
ATOM 757 N N . LEU A 1 100 ? -1.399 6.998 8.449 1.00 95.75 100 LEU A N 1
ATOM 758 C CA . LEU A 1 100 ? -1.355 6.220 7.213 1.00 95.75 100 LEU A CA 1
ATOM 759 C C . LEU A 1 100 ? -0.093 6.513 6.392 1.00 95.75 100 LEU A C 1
ATOM 761 O O . LEU A 1 100 ? 0.519 5.597 5.851 1.00 95.75 100 LEU A O 1
ATOM 765 N N . ARG A 1 101 ? 0.333 7.779 6.302 1.00 91.44 101 ARG A N 1
ATOM 766 C CA . ARG A 1 101 ? 1.583 8.137 5.608 1.00 91.44 101 ARG A CA 1
ATOM 767 C 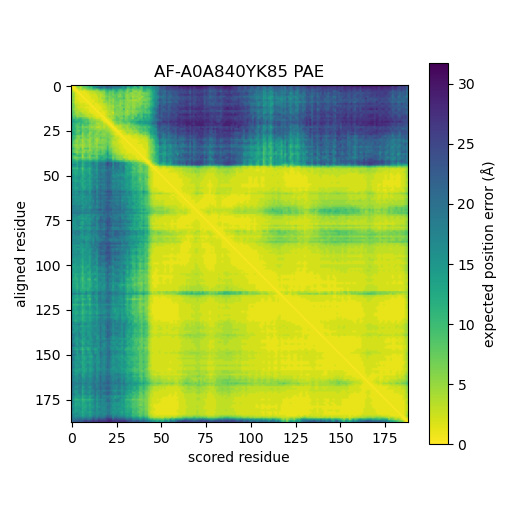C . ARG A 1 101 ? 2.813 7.502 6.253 1.00 91.44 101 ARG A C 1
ATOM 769 O O . ARG A 1 101 ? 3.747 7.152 5.537 1.00 91.44 101 ARG A O 1
ATOM 776 N N . GLN A 1 102 ? 2.825 7.369 7.577 1.00 89.94 102 GLN A N 1
ATOM 777 C CA . GLN A 1 102 ? 3.914 6.707 8.295 1.00 89.94 102 GLN A CA 1
ATOM 778 C C . GLN A 1 102 ? 3.911 5.203 8.019 1.00 89.94 102 GLN A C 1
ATOM 780 O O . GLN A 1 102 ? 4.953 4.653 7.664 1.00 89.94 102 GLN A O 1
ATOM 785 N N . ASP A 1 103 ? 2.741 4.569 8.090 1.00 93.25 103 ASP A N 1
ATOM 786 C CA . ASP A 1 103 ? 2.583 3.129 7.869 1.00 93.25 103 ASP A CA 1
ATOM 787 C C . ASP A 1 103 ? 2.932 2.731 6.424 1.00 93.25 103 ASP A C 1
ATOM 789 O O . ASP A 1 103 ? 3.592 1.722 6.173 1.00 93.25 103 ASP A O 1
ATOM 793 N N . VAL A 1 104 ? 2.556 3.562 5.447 1.00 96.12 104 VAL A N 1
ATOM 794 C CA . VAL A 1 104 ? 2.827 3.316 4.021 1.00 96.12 104 VAL A CA 1
ATOM 795 C C . VAL A 1 104 ? 4.310 3.477 3.667 1.00 96.12 104 VAL A C 1
ATOM 797 O O . VAL A 1 104 ? 4.769 2.900 2.679 1.00 96.12 104 VAL A O 1
ATOM 800 N N . ALA A 1 105 ? 5.098 4.185 4.481 1.00 90.94 105 ALA A N 1
ATOM 801 C CA . ALA A 1 105 ? 6.505 4.453 4.188 1.00 90.94 105 ALA A CA 1
ATOM 802 C C . ALA A 1 105 ? 7.351 3.174 4.045 1.00 90.94 105 ALA A C 1
ATOM 804 O O . ALA A 1 105 ? 8.370 3.182 3.353 1.00 90.94 105 ALA A O 1
ATOM 805 N N . GLU A 1 106 ? 6.974 2.073 4.702 1.00 90.31 106 GLU A N 1
ATOM 806 C CA . GLU A 1 106 ? 7.638 0.780 4.499 1.00 90.31 106 GLU A CA 1
ATOM 807 C C . GLU A 1 106 ? 7.352 0.200 3.113 1.00 90.31 106 GLU A C 1
ATOM 809 O O . GLU A 1 106 ? 8.293 -0.098 2.375 1.00 90.31 106 GLU A O 1
ATOM 814 N N . ALA A 1 107 ? 6.083 0.176 2.702 1.00 96.25 107 ALA A N 1
ATOM 815 C CA . ALA A 1 107 ? 5.688 -0.267 1.370 1.00 96.25 107 ALA A CA 1
ATOM 816 C C . ALA A 1 107 ? 6.327 0.585 0.256 1.00 96.25 107 ALA A C 1
ATOM 818 O O . ALA A 1 107 ? 6.741 0.038 -0.765 1.00 96.25 107 ALA A O 1
ATOM 819 N N . GLU A 1 108 ? 6.480 1.900 0.451 1.00 94.88 108 GLU A N 1
ATOM 820 C CA . GLU A 1 108 ? 7.227 2.773 -0.472 1.00 94.88 108 GLU A CA 1
ATOM 821 C C . GLU A 1 108 ? 8.671 2.292 -0.667 1.00 94.88 108 GLU A C 1
ATOM 823 O O . GLU A 1 108 ? 9.128 2.104 -1.800 1.00 94.88 108 GLU A O 1
ATOM 828 N N . ARG A 1 109 ? 9.391 2.054 0.439 1.00 91.81 109 ARG A N 1
ATOM 829 C CA . ARG A 1 109 ? 10.784 1.580 0.406 1.00 91.81 109 ARG A CA 1
ATOM 830 C C . ARG A 1 109 ? 10.895 0.215 -0.258 1.00 91.81 109 ARG A C 1
ATOM 832 O O . ARG A 1 109 ? 11.823 -0.013 -1.037 1.00 91.81 109 ARG A O 1
ATOM 839 N N . ASP A 1 110 ? 9.958 -0.680 0.024 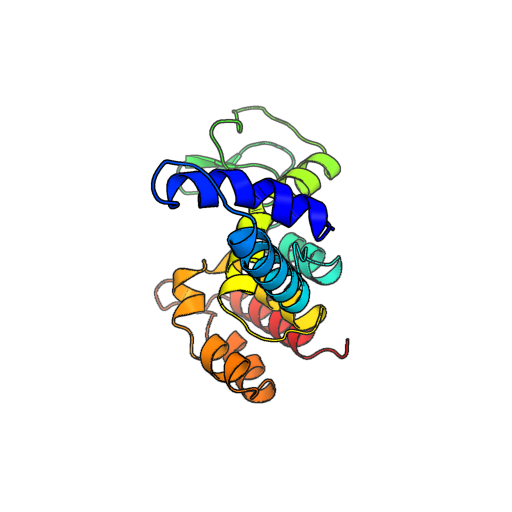1.00 94.44 110 ASP A N 1
ATOM 840 C CA . ASP A 1 110 ? 9.942 -2.003 -0.583 1.00 94.44 110 ASP A CA 1
ATOM 841 C C . ASP A 1 110 ? 9.669 -1.950 -2.078 1.00 94.44 110 ASP A C 1
ATOM 843 O O . ASP A 1 110 ? 10.353 -2.634 -2.838 1.00 94.44 110 ASP A O 1
ATOM 847 N N . VAL A 1 111 ? 8.761 -1.090 -2.538 1.00 96.31 111 VAL A N 1
ATOM 848 C CA . VAL A 1 111 ? 8.526 -0.919 -3.975 1.00 96.31 111 VAL A CA 1
ATOM 849 C C . VAL A 1 111 ? 9.770 -0.378 -4.675 1.00 96.31 111 VAL A C 1
ATOM 851 O O . VAL A 1 111 ? 10.170 -0.936 -5.697 1.00 96.31 111 VAL A O 1
ATOM 854 N N . LEU A 1 112 ? 10.437 0.631 -4.105 1.00 92.44 112 LEU A N 1
ATOM 855 C CA . LEU A 1 112 ? 11.694 1.168 -4.650 1.00 92.44 112 LEU A CA 1
ATOM 856 C C . LEU A 1 112 ? 12.814 0.117 -4.716 1.00 92.44 112 LEU A C 1
ATOM 858 O O . LEU A 1 112 ? 13.684 0.178 -5.586 1.00 92.44 112 LEU A O 1
ATOM 862 N N . ARG A 1 113 ? 12.808 -0.855 -3.800 1.00 92.62 113 ARG A N 1
ATOM 863 C CA . ARG A 1 113 ? 13.765 -1.967 -3.783 1.00 92.62 113 ARG A CA 1
ATOM 864 C C . ARG A 1 113 ? 13.402 -3.069 -4.779 1.00 92.62 113 ARG A C 1
ATOM 866 O O . ARG A 1 113 ? 14.296 -3.694 -5.348 1.00 92.62 113 ARG A O 1
ATOM 873 N N . LEU A 1 114 ? 12.114 -3.362 -4.941 1.00 95.00 114 LEU A N 1
ATOM 874 C CA . LEU A 1 114 ? 11.631 -4.528 -5.678 1.00 95.00 114 LEU A CA 1
ATOM 875 C C . LEU A 1 114 ? 11.407 -4.262 -7.170 1.00 95.00 114 LEU A C 1
ATOM 877 O O . LEU A 1 114 ? 11.591 -5.196 -7.961 1.00 95.00 114 LEU A O 1
ATOM 881 N N . PHE A 1 115 ? 11.027 -3.041 -7.549 1.00 95.00 115 PHE A N 1
ATOM 882 C CA . PHE A 1 115 ? 10.594 -2.689 -8.903 1.00 95.00 115 PHE A CA 1
ATOM 883 C C . PHE A 1 115 ? 11.527 -1.672 -9.557 1.00 95.00 115 PHE A C 1
ATOM 885 O O . PHE A 1 115 ? 11.939 -0.693 -8.938 1.00 95.00 115 PHE A O 1
ATOM 892 N N . HIS A 1 116 ? 11.857 -1.897 -10.826 1.00 90.06 116 HIS A N 1
ATOM 893 C CA . HIS A 1 116 ? 12.706 -1.003 -11.608 1.00 90.06 116 HIS A CA 1
ATOM 894 C C . HIS A 1 116 ? 11.858 -0.133 -12.538 1.00 90.06 116 HIS A C 1
ATOM 896 O O . HIS A 1 116 ? 11.025 -0.660 -13.259 1.00 90.06 116 HIS A O 1
ATOM 902 N N . SER A 1 117 ? 12.133 1.175 -12.575 1.00 87.62 117 SER A N 1
ATOM 903 C CA . SER A 1 117 ? 11.561 2.116 -13.553 1.00 87.62 117 SER A CA 1
ATOM 904 C C . SER A 1 117 ? 10.027 2.119 -13.624 1.00 87.62 117 SER A C 1
ATOM 906 O O . SER A 1 117 ? 9.426 1.642 -14.579 1.00 87.62 117 SER A O 1
ATOM 908 N N . THR A 1 118 ? 9.392 2.739 -12.632 1.00 94.06 118 THR A N 1
ATOM 909 C CA . THR A 1 118 ? 7.931 2.899 -12.545 1.00 94.06 118 THR A CA 1
ATOM 910 C C . THR A 1 118 ? 7.484 4.320 -12.901 1.00 94.06 118 THR A C 1
ATOM 912 O O . THR A 1 118 ? 8.080 5.299 -12.440 1.00 94.06 118 THR A O 1
ATOM 915 N N . THR A 1 119 ? 6.369 4.462 -13.624 1.00 94.94 119 THR A N 1
ATOM 916 C CA . THR A 1 119 ? 5.612 5.733 -13.653 1.00 94.94 119 THR A CA 1
ATOM 917 C C . THR A 1 119 ? 5.003 6.040 -12.281 1.00 94.94 119 THR A C 1
ATOM 919 O O . THR A 1 119 ? 4.959 5.158 -11.423 1.00 94.94 119 THR A O 1
ATOM 922 N N . ASP A 1 120 ? 4.527 7.270 -12.048 1.00 94.81 120 ASP A N 1
ATOM 923 C CA . ASP A 1 120 ? 3.909 7.640 -10.758 1.00 94.81 120 ASP A CA 1
ATOM 924 C C . ASP A 1 120 ? 2.689 6.772 -10.449 1.00 94.81 120 ASP A C 1
ATOM 926 O O . ASP A 1 120 ? 2.587 6.201 -9.368 1.00 94.81 120 ASP A O 1
ATOM 930 N N . ASN A 1 121 ? 1.828 6.545 -11.440 1.00 97.38 121 ASN A N 1
ATOM 931 C CA . ASN A 1 121 ? 0.658 5.687 -11.274 1.00 97.38 121 ASN A CA 1
ATOM 932 C C . ASN A 1 121 ? 1.019 4.208 -11.052 1.00 97.38 121 ASN A C 1
ATOM 934 O O . ASN A 1 121 ? 0.345 3.509 -10.292 1.00 97.38 121 ASN A O 1
ATOM 938 N N . GLN A 1 122 ? 2.086 3.709 -11.687 1.00 98.12 122 GLN A N 1
ATOM 939 C CA . GLN A 1 122 ? 2.583 2.358 -11.412 1.00 98.12 122 GLN A CA 1
ATOM 940 C C . GLN A 1 122 ? 3.129 2.254 -9.992 1.00 98.12 122 GLN A C 1
ATOM 942 O O . GLN A 1 122 ? 2.819 1.288 -9.301 1.00 98.12 122 GLN A O 1
ATOM 947 N N . PHE A 1 123 ? 3.908 3.244 -9.554 1.00 97.56 123 PHE A N 1
ATOM 948 C CA . PHE A 1 123 ? 4.434 3.302 -8.198 1.00 97.56 123 PHE A CA 1
ATOM 949 C C . PHE A 1 123 ? 3.301 3.315 -7.171 1.00 97.56 123 PHE A C 1
ATOM 951 O O . PHE A 1 123 ? 3.261 2.437 -6.316 1.00 97.56 123 PHE A O 1
ATOM 958 N N . ASP A 1 124 ? 2.322 4.204 -7.322 1.00 98.19 124 ASP A N 1
ATOM 959 C CA . ASP A 1 124 ? 1.167 4.311 -6.429 1.00 98.19 124 ASP A CA 1
ATOM 960 C C . ASP A 1 124 ? 0.381 2.996 -6.313 1.00 98.19 124 ASP A C 1
ATOM 962 O O . ASP A 1 124 ? 0.060 2.540 -5.211 1.00 98.19 124 ASP A O 1
ATOM 966 N N . ALA A 1 125 ? 0.104 2.346 -7.447 1.00 98.56 125 ALA A N 1
ATOM 967 C CA . ALA A 1 125 ? -0.593 1.065 -7.465 1.00 98.56 125 ALA A CA 1
ATOM 968 C C . ALA A 1 125 ? 0.221 -0.053 -6.795 1.00 98.56 125 ALA A C 1
ATOM 970 O O . ALA A 1 125 ? -0.335 -0.867 -6.054 1.00 98.56 125 ALA A O 1
ATOM 971 N N . LEU A 1 126 ? 1.535 -0.094 -7.038 1.00 98.56 126 LEU A N 1
ATOM 972 C CA . LEU A 1 126 ? 2.437 -1.076 -6.440 1.00 98.56 126 LEU A CA 1
ATOM 973 C C . LEU A 1 126 ? 2.616 -0.851 -4.936 1.00 98.56 126 LEU A C 1
ATOM 975 O O . LEU A 1 126 ? 2.725 -1.832 -4.201 1.00 98.56 126 LEU A O 1
ATOM 979 N N . VAL A 1 127 ? 2.598 0.398 -4.464 1.00 98.31 127 VAL A N 1
ATOM 980 C CA . VAL A 1 127 ? 2.642 0.713 -3.029 1.00 98.31 127 VAL A CA 1
ATOM 981 C C . VAL A 1 127 ? 1.354 0.251 -2.351 1.00 98.31 127 VAL A C 1
ATOM 983 O O . VAL A 1 127 ? 1.442 -0.486 -1.375 1.00 98.31 127 VAL A O 1
ATOM 986 N N . SER A 1 128 ? 0.169 0.553 -2.902 1.00 98.56 128 SER A N 1
ATOM 987 C CA . SER A 1 128 ? -1.109 0.024 -2.375 1.00 98.56 128 SER A CA 1
ATOM 988 C C . SER A 1 128 ? -1.132 -1.506 -2.312 1.00 98.56 128 SER A C 1
ATOM 990 O O . SER A 1 128 ? -1.607 -2.098 -1.338 1.00 98.56 128 SER A O 1
ATOM 992 N N . PHE A 1 129 ? -0.606 -2.152 -3.352 1.00 98.50 129 PHE A N 1
ATOM 993 C CA . PHE A 1 129 ? -0.548 -3.605 -3.454 1.00 98.50 129 PHE A CA 1
ATOM 994 C C . PHE A 1 129 ? 0.418 -4.219 -2.435 1.00 98.50 129 PHE A C 1
ATOM 996 O O . PHE A 1 129 ? 0.079 -5.199 -1.772 1.00 98.50 129 PHE A O 1
ATOM 1003 N N . THR A 1 130 ? 1.594 -3.610 -2.269 1.00 98.44 130 THR A N 1
ATOM 1004 C CA . THR A 1 130 ? 2.622 -4.042 -1.311 1.00 98.44 130 THR A CA 1
ATOM 1005 C C . THR A 1 130 ? 2.184 -3.798 0.126 1.00 98.44 130 THR A C 1
ATOM 1007 O O . THR A 1 130 ? 2.376 -4.676 0.957 1.00 98.44 130 THR A O 1
ATOM 1010 N N . PHE A 1 131 ? 1.515 -2.679 0.409 1.00 98.00 131 PHE A N 1
ATOM 1011 C CA . PHE A 1 1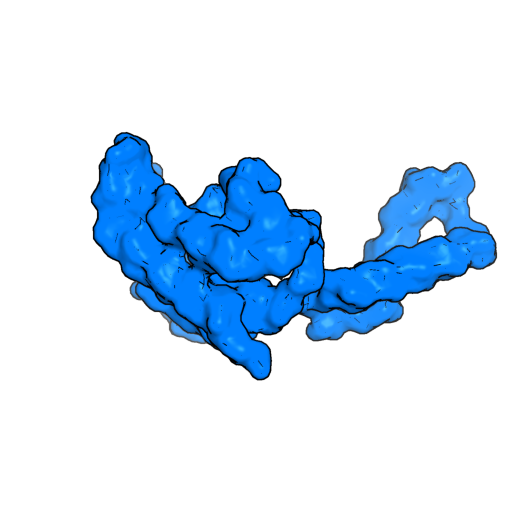31 ? 0.919 -2.403 1.718 1.00 98.00 131 PHE A CA 1
ATOM 1012 C C . PHE A 1 131 ? -0.088 -3.488 2.126 1.00 98.00 131 PHE A C 1
ATOM 1014 O O . PHE A 1 131 ? -0.124 -3.908 3.275 1.00 98.00 131 PHE A O 1
ATOM 1021 N N . ASN A 1 132 ? -0.867 -4.005 1.171 1.00 97.69 132 ASN A N 1
ATOM 1022 C CA . ASN A 1 132 ? -1.858 -5.040 1.452 1.00 97.69 132 ASN A CA 1
ATOM 1023 C C . ASN A 1 132 ? -1.285 -6.450 1.637 1.00 97.69 132 ASN A C 1
ATOM 1025 O O . ASN A 1 132 ? -1.833 -7.227 2.412 1.00 97.69 132 ASN A O 1
ATOM 1029 N N . LEU A 1 133 ? -0.273 -6.822 0.852 1.00 96.69 133 LEU A N 1
ATOM 1030 C CA . LEU A 1 133 ? 0.229 -8.201 0.798 1.00 96.69 133 LEU A CA 1
ATOM 1031 C C . LEU A 1 133 ? 1.543 -8.404 1.558 1.00 96.69 133 LEU A C 1
ATOM 1033 O O . LEU A 1 133 ? 1.914 -9.539 1.852 1.00 96.69 133 LEU A O 1
ATOM 1037 N N . GLY A 1 134 ? 2.264 -7.326 1.847 1.00 96.88 134 GLY A N 1
ATOM 1038 C CA . GLY A 1 134 ? 3.625 -7.374 2.356 1.00 96.88 134 GLY A CA 1
ATOM 1039 C C . GLY A 1 134 ? 4.666 -7.639 1.264 1.00 96.88 134 GLY A C 1
ATOM 1040 O O . GLY A 1 134 ? 4.412 -8.260 0.225 1.00 96.88 134 GLY A O 1
ATOM 1041 N N . ALA A 1 135 ? 5.882 -7.161 1.516 1.00 95.50 135 ALA A N 1
ATOM 1042 C CA . ALA A 1 135 ? 6.973 -7.171 0.549 1.00 95.50 135 ALA A CA 1
ATOM 1043 C C . ALA A 1 135 ? 7.465 -8.569 0.167 1.00 95.50 135 ALA A C 1
ATOM 1045 O O . ALA A 1 135 ? 7.901 -8.761 -0.967 1.00 95.50 135 ALA A O 1
ATOM 1046 N N . ASP A 1 136 ? 7.376 -9.550 1.065 1.00 95.81 136 ASP A N 1
ATOM 1047 C CA . ASP A 1 136 ? 7.842 -10.914 0.794 1.00 95.81 136 ASP A CA 1
ATOM 1048 C C . ASP A 1 136 ? 7.004 -11.588 -0.297 1.00 95.81 136 ASP A C 1
ATOM 1050 O O . ASP A 1 136 ? 7.543 -12.120 -1.273 1.00 95.81 136 ASP A O 1
ATOM 1054 N N . GLN A 1 137 ? 5.674 -11.486 -0.193 1.00 95.81 137 GLN A N 1
ATOM 1055 C CA . GLN A 1 137 ? 4.756 -12.030 -1.196 1.00 95.81 137 GLN A CA 1
ATOM 1056 C C . GLN A 1 137 ? 4.938 -11.335 -2.549 1.00 95.81 137 GLN A C 1
ATOM 1058 O O . GLN A 1 137 ? 5.009 -11.985 -3.597 1.00 95.81 137 GLN A O 1
ATOM 1063 N N . VAL A 1 138 ? 5.068 -10.006 -2.537 1.00 97.56 138 VAL A N 1
ATOM 1064 C CA . VAL A 1 138 ? 5.270 -9.218 -3.758 1.00 97.56 138 VAL A CA 1
ATOM 1065 C C . VAL A 1 138 ? 6.647 -9.481 -4.376 1.00 97.56 138 VAL A C 1
ATOM 1067 O O . VAL A 1 138 ? 6.767 -9.586 -5.601 1.00 97.56 138 VAL A O 1
ATOM 1070 N N . GLY A 1 139 ? 7.684 -9.653 -3.558 1.00 96.44 139 GLY A N 1
ATOM 1071 C CA . GLY A 1 139 ? 9.066 -9.848 -3.987 1.00 96.44 139 GLY A CA 1
ATOM 1072 C C . GLY A 1 139 ? 9.296 -11.134 -4.781 1.00 96.44 139 GLY A C 1
ATOM 1073 O O . GLY A 1 139 ? 10.090 -11.134 -5.728 1.00 96.44 139 GLY A O 1
ATOM 1074 N N . GLY A 1 140 ? 8.564 -12.200 -4.449 1.00 95.44 140 GLY A N 1
ATOM 1075 C CA . GLY A 1 140 ? 8.557 -13.470 -5.186 1.00 95.44 140 GLY A CA 1
ATOM 1076 C C . GLY A 1 140 ? 7.540 -13.540 -6.333 1.00 95.44 140 GLY A C 1
ATOM 1077 O O . GLY A 1 140 ? 7.413 -14.579 -6.982 1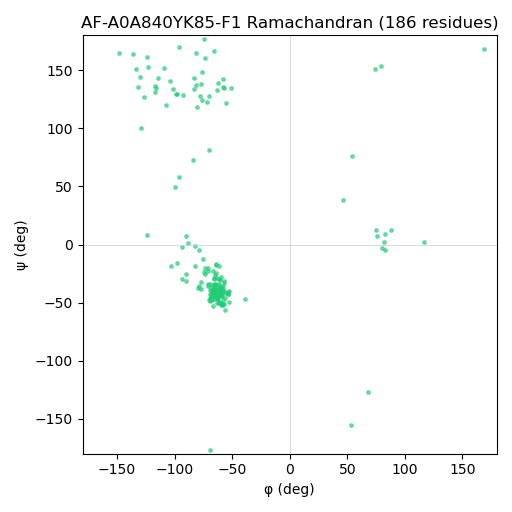.00 95.44 140 GLY A O 1
ATOM 1078 N N . SER A 1 141 ? 6.782 -12.471 -6.586 1.00 98.00 141 SER A N 1
ATOM 1079 C CA . SER A 1 141 ? 5.627 -12.529 -7.482 1.00 98.00 141 SER A CA 1
ATOM 1080 C C . SER A 1 141 ? 5.995 -12.562 -8.970 1.00 98.00 141 SER A C 1
ATOM 1082 O O . SER A 1 141 ? 6.937 -11.925 -9.445 1.00 98.00 141 SER A O 1
ATOM 1084 N N . THR A 1 142 ? 5.151 -13.238 -9.756 1.00 98.31 142 THR A N 1
ATOM 1085 C CA . THR A 1 142 ? 5.196 -13.160 -11.226 1.00 98.31 142 THR A CA 1
ATOM 1086 C C . THR A 1 142 ? 4.935 -11.736 -11.736 1.00 98.31 142 THR A C 1
ATOM 1088 O O . THR A 1 142 ? 5.474 -11.354 -12.771 1.00 98.31 142 THR A O 1
ATOM 1091 N N . LEU A 1 143 ? 4.154 -10.937 -10.996 1.00 98.56 143 LEU A N 1
ATOM 1092 C CA . LEU A 1 143 ? 3.905 -9.524 -11.292 1.00 98.56 143 LEU A CA 1
ATOM 1093 C C . LEU A 1 143 ? 5.216 -8.738 -11.328 1.00 98.56 143 LEU A C 1
ATOM 1095 O O . LEU A 1 143 ? 5.507 -8.082 -12.326 1.00 98.56 143 LEU A O 1
ATOM 1099 N N . ARG A 1 144 ? 6.026 -8.855 -10.268 1.00 98.50 144 ARG A N 1
ATOM 1100 C CA . ARG A 1 144 ? 7.336 -8.205 -10.175 1.00 98.50 144 ARG A CA 1
ATOM 1101 C C . ARG A 1 144 ? 8.264 -8.630 -11.302 1.00 98.50 144 ARG A C 1
ATOM 1103 O O . ARG A 1 144 ? 8.916 -7.770 -11.886 1.00 98.50 144 ARG A O 1
ATOM 1110 N N . ARG A 1 145 ? 8.310 -9.929 -11.620 1.00 98.38 145 ARG A N 1
ATOM 1111 C CA . ARG A 1 145 ? 9.122 -10.432 -12.736 1.00 98.38 145 ARG A CA 1
ATOM 1112 C C . ARG A 1 145 ? 8.744 -9.736 -14.046 1.00 98.38 145 ARG A C 1
ATOM 1114 O O . ARG A 1 145 ? 9.595 -9.085 -14.630 1.00 98.38 145 ARG A O 1
ATOM 1121 N N . TYR A 1 146 ? 7.468 -9.782 -14.442 1.00 98.56 146 TYR A N 1
ATOM 1122 C CA . TYR A 1 146 ? 7.019 -9.126 -15.676 1.00 98.56 146 TYR A CA 1
ATOM 1123 C C . TYR A 1 146 ? 7.283 -7.621 -15.686 1.00 98.56 146 TYR A C 1
ATOM 1125 O O . TYR A 1 146 ? 7.708 -7.092 -16.706 1.00 98.56 146 TYR A O 1
ATOM 1133 N N . HIS A 1 147 ? 7.067 -6.937 -14.558 1.00 98.38 147 HIS A N 1
ATOM 1134 C CA . HIS A 1 147 ? 7.354 -5.508 -14.458 1.00 98.38 147 HIS A CA 1
ATOM 1135 C C . HIS A 1 147 ? 8.831 -5.215 -14.735 1.00 98.38 147 HIS A C 1
ATOM 1137 O O . HIS A 1 147 ? 9.145 -4.371 -15.565 1.00 98.38 147 HIS A O 1
ATOM 1143 N N . ASN A 1 148 ? 9.734 -5.930 -14.062 1.00 97.44 148 ASN A N 1
ATOM 1144 C CA . ASN A 1 148 ? 11.172 -5.703 -14.189 1.00 97.44 148 ASN A CA 1
ATOM 1145 C C . ASN A 1 148 ? 11.734 -6.154 -15.544 1.00 97.44 148 ASN A C 1
ATOM 1147 O O . ASN A 1 148 ? 12.759 -5.625 -15.967 1.00 97.44 148 ASN A O 1
ATOM 1151 N N . ASP A 1 149 ? 11.051 -7.073 -16.227 1.00 97.31 149 ASP A N 1
ATOM 1152 C CA . ASP A 1 149 ? 11.338 -7.457 -17.613 1.00 97.31 149 ASP A CA 1
ATOM 1153 C C . ASP A 1 149 ? 10.788 -6.432 -18.633 1.00 97.31 149 ASP A C 1
ATOM 1155 O O . ASP A 1 149 ? 11.013 -6.565 -19.835 1.00 97.31 149 ASP A O 1
ATOM 1159 N N . GLY A 1 150 ? 10.063 -5.401 -18.175 1.00 96.50 150 GLY A N 1
ATOM 1160 C CA . GLY A 1 150 ? 9.462 -4.359 -19.012 1.00 96.50 150 GLY A CA 1
ATOM 1161 C C . GLY A 1 150 ? 8.121 -4.743 -19.648 1.00 96.50 150 GLY A C 1
ATOM 1162 O O . GLY A 1 150 ? 7.531 -3.940 -20.372 1.00 96.50 150 GLY A O 1
ATOM 1163 N N . ASP A 1 151 ? 7.590 -5.935 -19.361 1.00 97.69 151 ASP A N 1
ATOM 1164 C CA . ASP A 1 151 ? 6.269 -6.368 -19.822 1.00 97.69 151 ASP A CA 1
ATOM 1165 C C . ASP A 1 151 ? 5.172 -5.845 -18.883 1.00 97.69 151 ASP A C 1
ATOM 1167 O O . ASP A 1 151 ? 4.554 -6.560 -18.083 1.00 97.69 151 ASP A O 1
ATOM 1171 N N . TYR A 1 152 ? 4.925 -4.538 -18.966 1.00 97.62 152 TYR A N 1
ATOM 1172 C CA . TYR A 1 152 ? 3.951 -3.870 -18.107 1.00 97.62 152 TYR A CA 1
ATOM 1173 C C . TYR A 1 152 ? 2.511 -4.342 -18.353 1.00 97.62 152 TYR A C 1
ATOM 1175 O O . TYR A 1 152 ? 1.690 -4.286 -17.434 1.00 97.62 152 TYR A O 1
ATOM 1183 N N . ALA A 1 153 ? 2.194 -4.827 -19.557 1.00 97.62 153 ALA A N 1
ATOM 1184 C CA . ALA A 1 153 ? 0.877 -5.373 -19.870 1.00 97.62 153 ALA A CA 1
ATOM 1185 C C . ALA A 1 153 ? 0.653 -6.709 -19.146 1.00 97.62 153 ALA A C 1
ATOM 1187 O O . ALA A 1 153 ? -0.371 -6.876 -18.472 1.00 97.62 153 ALA A O 1
ATOM 1188 N N . ALA A 1 154 ? 1.627 -7.623 -19.202 1.00 98.19 154 ALA A N 1
ATOM 1189 C CA . ALA A 1 154 ? 1.566 -8.870 -18.448 1.00 98.19 154 ALA A CA 1
ATOM 1190 C C . ALA A 1 154 ? 1.585 -8.618 -16.936 1.00 98.19 154 ALA A C 1
ATOM 1192 O O . ALA A 1 154 ? 0.803 -9.239 -16.211 1.00 98.19 154 ALA A O 1
ATOM 1193 N N . ALA A 1 155 ? 2.400 -7.667 -16.459 1.00 98.44 155 ALA A N 1
ATOM 1194 C CA . ALA A 1 155 ? 2.433 -7.263 -15.053 1.00 98.44 155 ALA A CA 1
ATOM 1195 C C . ALA A 1 155 ? 1.057 -6.776 -14.569 1.00 98.44 155 ALA A C 1
ATOM 1197 O O . ALA A 1 155 ? 0.551 -7.266 -13.558 1.00 98.44 155 ALA A O 1
ATOM 1198 N N . LYS A 1 156 ? 0.390 -5.898 -15.334 1.00 98.50 156 LYS A N 1
ATOM 1199 C CA . LYS A 1 156 ? -0.977 -5.434 -15.039 1.00 98.50 156 LYS A CA 1
ATOM 1200 C C . LYS A 1 156 ? -1.968 -6.599 -14.930 1.00 98.50 156 LYS A C 1
ATOM 1202 O O . LYS A 1 156 ? -2.820 -6.603 -14.043 1.00 98.50 156 LYS A O 1
ATOM 1207 N N . GLY A 1 157 ? -1.846 -7.608 -15.793 1.00 98.25 157 GLY A N 1
ATOM 1208 C CA . GLY A 1 157 ? -2.681 -8.811 -15.740 1.00 98.25 157 GLY A CA 1
ATOM 1209 C C . GLY A 1 157 ? -2.497 -9.646 -14.465 1.00 98.25 157 GLY A C 1
ATOM 1210 O O . GLY A 1 157 ? -3.420 -10.351 -14.055 1.00 98.25 157 GLY A O 1
ATOM 1211 N N . GLN A 1 158 ? -1.341 -9.556 -13.796 1.00 98.62 158 GLN A N 1
ATOM 1212 C CA . GLN A 1 158 ? -1.062 -10.370 -12.610 1.00 98.62 158 GLN A CA 1
ATOM 1213 C C . GLN A 1 158 ? -1.802 -9.914 -11.349 1.00 98.62 158 GLN A C 1
ATOM 1215 O O . GLN A 1 158 ? -2.033 -10.754 -10.479 1.00 98.62 158 GLN A O 1
ATOM 1220 N N . PHE A 1 159 ? -2.227 -8.649 -11.240 1.00 98.62 159 PHE A N 1
ATOM 1221 C CA . PHE A 1 159 ? -2.960 -8.156 -10.061 1.00 98.62 159 PHE A CA 1
ATOM 1222 C C . PHE A 1 159 ? -4.186 -9.022 -9.743 1.00 98.62 159 PHE A C 1
ATOM 1224 O O . PHE A 1 159 ? -4.407 -9.390 -8.590 1.00 98.62 159 PHE A O 1
ATOM 1231 N N . ALA A 1 160 ? -4.944 -9.425 -10.768 1.00 97.62 160 ALA A N 1
ATOM 1232 C CA . ALA A 1 160 ? -6.180 -10.189 -10.607 1.00 97.62 160 ALA A CA 1
ATOM 1233 C C . ALA A 1 160 ? -5.981 -11.557 -9.932 1.00 97.62 160 ALA A C 1
ATOM 1235 O O . ALA A 1 160 ? -6.947 -12.127 -9.432 1.00 97.62 160 ALA A O 1
ATOM 1236 N N . ARG A 1 161 ? -4.758 -12.105 -9.897 1.00 96.81 161 ARG A N 1
ATOM 1237 C CA . ARG A 1 161 ? -4.475 -13.400 -9.253 1.00 96.81 161 ARG A CA 1
ATOM 1238 C C . ARG A 1 161 ? -4.492 -13.333 -7.724 1.00 96.81 161 ARG A C 1
ATOM 1240 O O . ARG A 1 161 ? -4.699 -14.355 -7.081 1.00 96.81 161 ARG A O 1
ATOM 1247 N N . TRP A 1 162 ? -4.333 -12.144 -7.152 1.00 97.31 162 TRP A N 1
ATOM 1248 C CA . TRP A 1 162 ? -4.160 -11.917 -5.715 1.00 97.31 162 TRP A CA 1
ATOM 1249 C C . TRP A 1 162 ? -5.481 -11.555 -5.031 1.00 97.31 162 TRP A C 1
ATOM 1251 O O . TRP A 1 162 ? -5.635 -10.473 -4.465 1.00 97.31 162 TRP A O 1
ATOM 1261 N N . ARG A 1 163 ? -6.458 -12.458 -5.156 1.00 96.62 163 ARG A N 1
ATOM 1262 C CA . ARG A 1 163 ? -7.856 -12.250 -4.741 1.00 96.62 163 ARG A CA 1
ATOM 1263 C C . ARG A 1 163 ? -8.392 -13.288 -3.751 1.00 96.62 163 ARG A C 1
ATOM 1265 O O . ARG A 1 163 ? -9.591 -13.312 -3.488 1.00 96.62 163 ARG A O 1
ATOM 1272 N N . TYR A 1 164 ? -7.512 -14.146 -3.248 1.00 94.38 164 TYR A N 1
ATOM 1273 C CA . TYR A 1 164 ? -7.854 -15.253 -2.367 1.00 94.38 164 TYR A CA 1
ATOM 1274 C C . TYR A 1 164 ? -7.239 -15.044 -0.987 1.00 94.38 164 TYR A C 1
ATOM 1276 O O . TYR A 1 164 ? -6.104 -14.584 -0.894 1.00 94.38 164 TYR A O 1
ATOM 1284 N N . ASP A 1 165 ? -7.965 -15.445 0.049 1.00 91.75 165 ASP A N 1
ATOM 1285 C CA . ASP A 1 165 ? -7.459 -15.614 1.408 1.00 91.75 165 ASP A CA 1
ATOM 1286 C C . ASP A 1 165 ? -7.809 -17.028 1.878 1.00 91.75 165 ASP A C 1
ATOM 1288 O O . ASP A 1 165 ? -8.949 -17.470 1.732 1.00 91.75 165 ASP A O 1
ATOM 1292 N N . ASN A 1 166 ? -6.812 -17.777 2.352 1.00 91.06 166 ASN A N 1
ATOM 1293 C CA . ASN A 1 166 ? -6.947 -19.190 2.730 1.00 91.06 166 ASN A CA 1
ATOM 1294 C C . ASN A 1 166 ? -7.697 -20.054 1.689 1.00 91.06 166 ASN A C 1
ATOM 1296 O O . ASN A 1 166 ? -8.492 -20.929 2.025 1.00 91.06 166 ASN A O 1
ATOM 1300 N N . GLY A 1 167 ? -7.454 -19.793 0.398 1.00 92.94 167 GLY A N 1
ATOM 1301 C CA . GLY A 1 167 ? -8.080 -20.506 -0.724 1.00 92.94 167 GLY A CA 1
ATOM 1302 C C . GLY A 1 167 ? -9.499 -20.046 -1.083 1.00 92.94 167 GLY A C 1
ATOM 1303 O O . GLY A 1 167 ? -10.052 -20.520 -2.074 1.00 92.94 167 GLY A O 1
ATOM 1304 N N . VAL A 1 168 ? -10.074 -19.097 -0.343 1.00 95.38 168 VAL A N 1
ATOM 1305 C CA . VAL A 1 168 ? -11.408 -18.538 -0.595 1.00 95.38 168 VAL A CA 1
ATOM 1306 C C . VAL A 1 168 ? -11.284 -17.214 -1.336 1.00 95.38 168 VAL A C 1
ATOM 1308 O O . VAL A 1 168 ? -10.535 -16.329 -0.931 1.00 95.38 168 VAL A O 1
ATOM 1311 N N . GLU A 1 169 ? -12.015 -17.064 -2.440 1.00 96.81 169 GLU A N 1
ATOM 1312 C CA . GLU A 1 169 ? -12.053 -15.800 -3.177 1.00 96.81 169 GLU A CA 1
ATOM 1313 C C . GLU A 1 169 ? -12.807 -14.738 -2.373 1.00 96.81 169 GLU A C 1
ATOM 1315 O O . GLU A 1 169 ? -13.947 -14.949 -1.958 1.00 96.81 169 GLU A O 1
ATOM 1320 N N . LEU A 1 170 ? -12.189 -13.573 -2.186 1.00 97.31 170 LEU A N 1
ATOM 1321 C CA . LEU A 1 170 ? -12.796 -12.465 -1.459 1.00 97.31 170 LEU A CA 1
ATOM 1322 C C . LEU A 1 170 ? -13.208 -11.355 -2.423 1.00 97.31 170 LEU A C 1
ATOM 1324 O O . LEU A 1 170 ? -12.371 -10.729 -3.077 1.00 97.31 170 LEU A O 1
ATOM 1328 N N . ALA A 1 171 ? -14.502 -11.026 -2.448 1.00 97.06 171 ALA A N 1
ATOM 1329 C CA . ALA A 1 171 ? -15.042 -9.962 -3.298 1.00 97.06 171 ALA A CA 1
ATOM 1330 C C . ALA A 1 171 ? -14.373 -8.592 -3.053 1.00 97.06 171 ALA A C 1
ATOM 1332 O O . ALA A 1 171 ? -14.231 -7.793 -3.981 1.00 97.06 171 ALA A O 1
ATOM 1333 N N . GLY A 1 172 ? -13.940 -8.323 -1.815 1.00 96.38 172 GLY A N 1
ATOM 1334 C CA . GLY A 1 172 ? -13.168 -7.125 -1.471 1.00 96.38 172 GLY A CA 1
ATOM 1335 C C . GLY A 1 172 ? -11.817 -7.077 -2.188 1.00 96.38 172 GLY A C 1
ATOM 1336 O O . GLY A 1 172 ? -11.490 -6.064 -2.808 1.00 96.38 172 GLY A O 1
ATOM 1337 N N . LEU A 1 173 ? -11.077 -8.191 -2.197 1.00 97.25 173 LEU A N 1
ATOM 1338 C CA . LEU A 1 173 ? -9.799 -8.281 -2.901 1.00 97.25 173 LEU A CA 1
ATOM 1339 C C . LEU A 1 173 ? -9.987 -8.200 -4.417 1.00 97.25 173 LEU A C 1
ATOM 1341 O O . LEU A 1 173 ? -9.238 -7.484 -5.071 1.00 97.25 173 LEU A O 1
ATOM 1345 N N . VAL A 1 174 ? -11.022 -8.831 -4.985 1.00 98.12 174 VAL A N 1
ATOM 1346 C CA . VAL A 1 174 ? -11.345 -8.691 -6.421 1.00 98.12 174 VAL A CA 1
ATOM 1347 C C . VAL A 1 174 ? -11.462 -7.216 -6.818 1.00 98.12 174 VAL A C 1
ATOM 1349 O O . VAL A 1 174 ? -10.832 -6.777 -7.783 1.00 98.12 174 VAL A O 1
ATOM 1352 N N . LYS A 1 175 ? -12.226 -6.432 -6.048 1.00 98.44 175 LYS A N 1
ATOM 1353 C CA . LYS A 1 175 ? -12.405 -4.993 -6.295 1.00 98.44 175 LYS A CA 1
ATOM 1354 C C . LYS A 1 175 ? -11.100 -4.215 -6.116 1.00 98.44 175 LYS A C 1
ATOM 1356 O O . LYS A 1 175 ? -10.782 -3.387 -6.969 1.00 98.44 175 LYS A O 1
ATOM 1361 N N . ARG A 1 176 ? -10.332 -4.508 -5.060 1.00 98.44 176 ARG A N 1
ATOM 1362 C CA . ARG A 1 176 ? -9.034 -3.868 -4.786 1.00 98.44 176 ARG A CA 1
ATOM 1363 C C . ARG A 1 176 ? -8.039 -4.083 -5.915 1.00 98.44 176 ARG A C 1
ATOM 1365 O O . ARG A 1 176 ? -7.529 -3.116 -6.474 1.00 98.44 176 ARG A O 1
ATOM 1372 N N . ARG A 1 177 ? -7.837 -5.337 -6.321 1.00 98.62 177 ARG A N 1
ATOM 1373 C CA . ARG A 1 177 ? -6.910 -5.701 -7.399 1.00 98.62 177 ARG A CA 1
ATOM 1374 C C . ARG A 1 177 ? -7.302 -5.079 -8.737 1.00 98.62 177 ARG A C 1
ATOM 1376 O O . ARG A 1 177 ? -6.430 -4.642 -9.481 1.00 98.62 177 ARG A O 1
ATOM 1383 N N . ALA A 1 178 ? -8.598 -5.003 -9.045 1.00 98.56 178 ALA A N 1
ATOM 1384 C CA . ALA A 1 178 ? -9.072 -4.337 -10.257 1.00 98.56 178 ALA A CA 1
ATOM 1385 C C . ALA A 1 178 ? -8.774 -2.827 -10.245 1.00 98.56 178 ALA A C 1
ATOM 1387 O O . ALA A 1 178 ? -8.365 -2.270 -11.266 1.00 98.56 178 ALA A O 1
ATOM 1388 N N . ALA A 1 179 ? -8.952 -2.168 -9.098 1.00 98.56 179 ALA A N 1
ATOM 1389 C CA . ALA A 1 179 ? -8.687 -0.742 -8.946 1.00 98.56 179 ALA A CA 1
ATOM 1390 C C . ALA A 1 179 ? -7.179 -0.424 -9.019 1.00 98.56 179 ALA A C 1
ATOM 1392 O O . ALA A 1 179 ? -6.782 0.487 -9.743 1.00 98.56 179 ALA A O 1
ATOM 1393 N N . GLU A 1 180 ? -6.334 -1.232 -8.372 1.00 98.69 180 GLU A N 1
ATOM 1394 C CA . GLU A 1 180 ? -4.870 -1.127 -8.466 1.00 98.69 180 GLU A CA 1
ATOM 1395 C C . GLU A 1 180 ? -4.373 -1.378 -9.895 1.00 98.69 180 GLU A C 1
ATOM 1397 O O . GLU A 1 180 ? -3.606 -0.579 -10.425 1.00 98.69 180 GLU A O 1
ATOM 1402 N N . ALA A 1 181 ? -4.869 -2.418 -10.576 1.00 98.62 181 ALA A N 1
ATOM 1403 C CA . ALA A 1 181 ? -4.518 -2.682 -11.973 1.00 98.62 181 ALA A CA 1
ATOM 1404 C C . ALA A 1 181 ? -4.929 -1.529 -12.901 1.00 98.62 181 ALA A C 1
ATOM 1406 O O . ALA A 1 181 ? -4.219 -1.203 -13.859 1.00 98.62 181 ALA A O 1
ATOM 1407 N N . LYS A 1 182 ? -6.085 -0.905 -12.639 1.00 98.56 182 LYS A N 1
ATOM 1408 C CA . LYS A 1 182 ? -6.550 0.268 -13.382 1.00 98.56 182 LYS A CA 1
ATOM 1409 C C . LYS A 1 182 ? -5.597 1.446 -13.190 1.00 98.56 182 LYS A C 1
ATOM 1411 O O . LYS A 1 182 ? -5.179 2.020 -14.194 1.00 98.56 182 LYS A O 1
ATOM 1416 N N . LEU A 1 183 ? -5.239 1.773 -11.945 1.00 98.44 183 LEU A N 1
ATOM 1417 C CA . LEU A 1 183 ? -4.282 2.840 -11.644 1.00 98.44 183 LEU A CA 1
ATOM 1418 C C . LEU A 1 183 ? -2.932 2.555 -12.310 1.00 98.44 183 LEU A C 1
ATOM 1420 O O . LEU A 1 183 ? -2.471 3.359 -13.109 1.00 98.44 183 LEU A O 1
ATOM 1424 N N . TYR A 1 184 ? -2.384 1.356 -12.117 1.00 98.50 184 TYR A N 1
ATOM 1425 C CA . TYR A 1 184 ? -1.114 0.924 -12.701 1.00 98.50 184 TYR A CA 1
ATOM 1426 C C . TYR A 1 184 ? -1.046 1.105 -14.228 1.00 98.50 184 TYR A C 1
ATOM 1428 O O . TYR A 1 184 ? -0.012 1.469 -14.781 1.00 98.50 184 TYR A O 1
ATOM 1436 N N . GLY A 1 185 ? -2.146 0.812 -14.927 1.00 97.12 185 GLY A N 1
ATOM 1437 C CA . GLY A 1 185 ? -2.224 0.912 -16.384 1.00 97.12 185 GLY A CA 1
ATOM 1438 C C . GLY A 1 185 ? -2.680 2.269 -16.918 1.00 97.12 185 GLY A C 1
ATOM 1439 O O . GLY A 1 185 ? -2.985 2.344 -18.106 1.00 97.12 185 GLY A O 1
ATOM 1440 N N . SER A 1 186 ? -2.820 3.282 -16.064 1.00 94.31 186 SER A N 1
ATOM 1441 C CA . SER A 1 186 ? -3.213 4.631 -16.472 1.00 94.31 186 SER A CA 1
ATOM 1442 C C . SER A 1 186 ? -1.991 5.406 -16.965 1.00 94.31 186 SER A C 1
ATOM 1444 O O . SER A 1 186 ? -0.894 5.237 -16.431 1.00 94.31 186 SER A O 1
ATOM 1446 N N . ALA A 1 187 ? -2.173 6.243 -17.991 1.00 75.88 187 ALA A N 1
ATOM 1447 C CA . ALA A 1 187 ? -1.109 7.127 -18.465 1.00 75.88 187 ALA A CA 1
ATOM 1448 C C . ALA A 1 187 ? -0.628 8.032 -17.317 1.00 75.88 187 ALA A C 1
ATOM 1450 O O . ALA A 1 187 ? -1.439 8.412 -16.470 1.00 75.88 187 ALA A O 1
ATOM 1451 N N . ALA A 1 188 ? 0.680 8.291 -17.271 1.00 56.88 188 ALA A N 1
ATOM 1452 C CA . ALA A 1 188 ? 1.282 9.233 -16.330 1.00 56.88 188 ALA A CA 1
ATOM 1453 C C . ALA A 1 188 ? 0.892 10.670 -16.688 1.00 56.88 188 ALA A C 1
ATOM 1455 O O . ALA A 1 188 ? 0.848 10.964 -17.906 1.00 56.88 188 ALA A O 1
#

pLDDT: mean 88.88, std 13.22, range [45.03, 98.69]

Solvent-accessible surface area (backbone atoms only — not comparable to full-atom values): 10375 Å² total; per-residue (Å²): 119,66,48,62,63,58,49,42,66,66,46,48,66,62,49,18,76,75,31,82,90,56,51,77,54,80,74,49,53,58,53,48,51,50,52,29,50,51,42,49,77,68,49,50,68,60,72,74,48,69,70,23,49,54,53,42,51,71,74,58,38,85,31,52,49,42,42,62,49,99,85,67,49,46,29,30,25,56,70,48,66,51,95,83,51,48,92,81,42,70,55,53,70,69,56,25,52,54,49,45,56,60,64,45,49,57,24,37,54,43,40,61,71,64,52,59,92,68,51,68,36,33,44,12,23,47,25,44,50,24,62,74,62,35,56,69,61,48,67,74,29,71,33,44,52,29,36,61,72,66,38,53,69,63,18,44,62,41,38,67,72,67,22,60,56,99,85,40,76,36,73,68,36,48,53,49,25,51,51,33,30,51,41,36,71,41,87,119

Secondary structure (DSSP, 8-state):
---HHHHHHHHHHHHHTTSGGG---HHHHHHHHHHHHHHHHTTSS----HHHHHHHHHHH--EEEEEE-TTS-EEEETTEESTT--TT-B--HHHHHHHHHHHHHHHHHHHHHH-SS--HHHHHHHHHHHHHH-HHHHHT-HHHHHHHTT-HHHHHHHGGG--EETTEE-HHHHHHHHHHHHHHTS--

InterPro domains:
  IPR002196 Glycoside hydrolase, family 24 [PF00959] (57-180)
  IPR023346 Lysozyme-like domain superfamily [SSF53955] (43-185)
  IPR023347 Lysozyme domain superfamily [G3DSA:1.10.530.40] (42-186)
  IPR033907 Endolysin/autolysin [cd00737] (52-184)
  IPR034690 Endolysin T4 type [MF_04110] (46-188)
  IPR051018 Bacteriophage Glycosyl Hydrolase 24 [PTHR38107] (42-185)

Sequence (188 aa):
MTTRQQFADAIAPKLRLLAPGGKLHSEDVGLINQLAELWEKRGGSRHIGKAGLDLIKQFEGLRLKAYQDTGGVWTIGYGHTGPDVKPGMVITEAQADDLLRQDVAEAERDVLRLFHSTTDNQFDALVSFTFNLGADQVGGSTLRRYHNDGDYAAAKGQFARWRYDNGVELAGLVKRRAAEAKLYGSAA

Nearest PDB structures (foldseek):
  9kbq-assembly1_B  TM=9.660E-01  e=5.895E-12  Acinetobacter baumannii
  6h9d-assembly3_C  TM=9.144E-01  e=6.867E-12  Asticcacaulis excentricus
  6et6-assembly1_A  TM=8.579E-01  e=7.115E-11  Acinetobacter baumannii
  4zpu-assembly1_A  TM=9.023E-01  e=2.909E-09  Escherichia coli K-12
  3hde-assembly2_C  TM=8.507E-01  e=3.060E-09  Enterobacteria phage P21